Protein 3ULT (pdb70)

Organism: Lolium perenne (NCBI:txid4522)

B-factor: mean 17.31, std 9.76, range [6.82, 86.65]

Nearest PDB structures (foldseek):
  3ult-assembly2_B  TM=1.007E+00  e=4.389E-20  Lolium perenne
  3pr7-assembly1_C  TM=8.445E-01  e=1.964E-02  Moraxella catarrhalis
  3wp8-assembly1_A-3  TM=5.828E-01  e=6.717E-02  Acinetobacter sp. Tol 5
  3suc-assembly1_A  TM=5.166E-01  e=4.388E-01  Salasvirus phi29
  3ult-assembly2_B  TM=1.009E+00  e=2.824E-24  Lolium perenne

Structure (mmCIF, N/CA/C/O backbone):
data_3ULT
#
_entry.id   3ULT
#
_cell.length_a   94.280
_cell.length_b   62.490
_cell.length_c   44.000
_cell.angle_alpha   90.000
_cell.angle_beta   113.960
_cell.angle_gamma   90.000
#
_symmetry.space_group_name_H-M   'C 1 2 1'
#
loop_
_entity.id
_entity.type
_entity.pdbx_description
1 polymer 'Ice recrystallization inhibition protein-like protein'
2 non-polymer 1,2-ETHANEDIOL
3 non-polymer ETHANOL
4 water water
#
loop_
_atom_site.group_PDB
_atom_site.id
_atom_site.type_symbol
_atom_site.label_atom_id
_atom_site.label_alt_id
_atom_site.label_comp_id
_atom_site.label_asym_id
_atom_site.label_entity_id
_atom_site.label_seq_id
_atom_site.pdbx_PDB_ins_code
_atom_site.Cartn_x
_atom_site.Cartn_y
_atom_site.Cartn_z
_atom_site.occupancy
_atom_site.B_iso_or_equiv
_atom_site.auth_seq_id
_atom_site.auth_comp_id
_atom_site.auth_asym_id
_atom_site.auth_atom_id
_atom_site.pdbx_PDB_model_num
ATOM 1 N N . PRO A 1 5 ? 24.758 35.289 35.273 1.00 35.68 5 PRO A N 1
ATOM 2 C CA . PRO A 1 5 ? 25.305 34.484 34.171 1.00 26.91 5 PRO A CA 1
ATOM 3 C C . PRO A 1 5 ? 25.215 35.221 32.830 1.00 28.18 5 PRO A C 1
ATOM 4 O O . PRO A 1 5 ? 26.162 35.178 32.055 1.00 35.27 5 PRO A O 1
ATOM 8 N N . ASN A 1 6 ? 24.080 35.864 32.570 1.00 18.72 6 ASN A N 1
ATOM 9 C CA . ASN A 1 6 ? 23.955 36.776 31.431 1.00 19.60 6 ASN A CA 1
ATOM 10 C C . ASN A 1 6 ? 23.616 38.167 31.953 1.00 18.72 6 ASN A C 1
ATOM 11 O O . ASN A 1 6 ? 23.062 38.299 33.051 1.00 19.80 6 ASN A O 1
ATOM 22 N N . THR A 1 7 ? 23.940 39.194 31.171 1.00 15.91 7 THR A N 1
ATOM 23 C CA . THR A 1 7 ? 23.630 40.5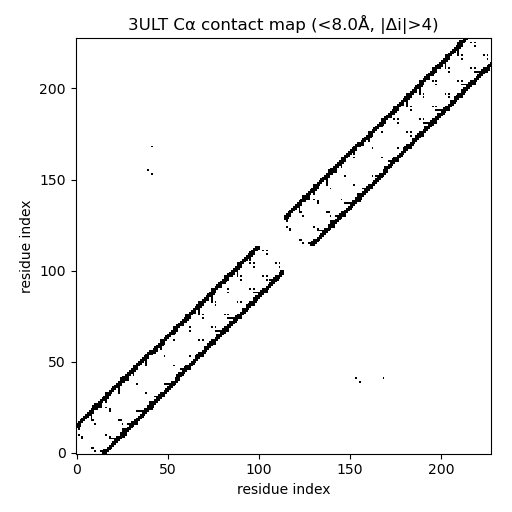70 31.512 1.00 15.94 7 THR A CA 1
ATOM 24 C C . THR A 1 7 ? 22.557 41.051 30.565 1.00 15.76 7 THR A C 1
ATOM 25 O O . THR A 1 7 ? 22.730 40.954 29.335 1.00 15.70 7 THR A O 1
ATOM 36 N N . ILE A 1 8 ? 21.453 41.514 31.109 1.00 13.41 8 ILE A N 1
ATOM 37 C CA . ILE A 1 8 ? 20.277 41.847 30.330 1.00 13.92 8 ILE A CA 1
ATOM 38 C C . ILE A 1 8 ? 19.759 43.198 30.807 1.00 13.87 8 ILE A C 1
ATOM 39 O O . ILE A 1 8 ? 19.547 43.415 32.027 1.00 15.29 8 ILE A O 1
ATOM 55 N N . SER A 1 9 ? 19.562 44.125 29.883 1.0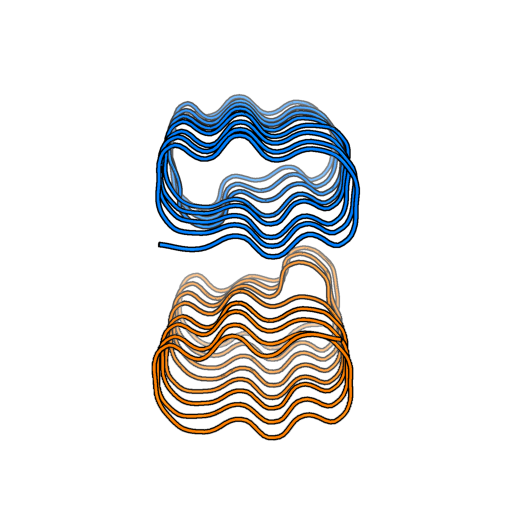0 11.63 9 SER A N 1
ATOM 56 C CA . SER A 1 9 ? 19.029 45.439 30.207 1.00 10.85 9 SER A CA 1
ATOM 57 C C . SER A 1 9 ? 17.995 45.849 29.186 1.00 9.62 9 SER A C 1
ATOM 58 O O . SER A 1 9 ? 18.318 46.008 27.994 1.00 10.13 9 SER A O 1
ATOM 66 N N . GLY A 1 10 ? 16.763 46.044 29.613 1.00 10.72 10 GLY A N 1
ATOM 67 C CA . GLY A 1 10 ? 15.705 46.519 28.761 1.00 11.08 10 GLY A CA 1
ATOM 68 C C . GLY A 1 10 ? 14.372 45.849 28.989 1.00 17.76 10 GLY A C 1
ATOM 69 O O . GLY A 1 10 ? 13.977 45.633 30.143 1.00 26.92 10 GLY A O 1
ATOM 73 N N . SER A 1 11 ? 13.621 45.622 27.943 1.00 11.17 11 SER A N 1
ATOM 74 C CA A SER A 1 11 ? 12.303 45.005 28.019 0.50 11.87 11 SER A CA 1
ATOM 75 C CA B SER A 1 11 ? 12.301 45.005 28.026 0.50 11.87 11 SER A CA 1
ATOM 76 C C . SER A 1 11 ? 12.224 43.740 27.165 1.00 13.14 11 SER A C 1
ATOM 77 O O . SER A 1 11 ? 12.541 43.747 25.984 1.00 12.60 11 SER A O 1
ATOM 90 N N . ASN A 1 12 ? 11.828 42.633 27.764 1.00 11.88 12 ASN A N 1
ATOM 91 C CA . ASN A 1 12 ? 11.468 41.407 27.045 1.00 14.51 12 ASN A CA 1
ATOM 92 C C . ASN A 1 12 ? 12.641 40.821 26.293 1.00 13.98 12 ASN A C 1
ATOM 93 O O . ASN A 1 12 ? 12.478 40.305 25.189 1.00 16.48 12 ASN A O 1
ATOM 104 N N . ASN A 1 13 ? 13.804 40.865 26.915 1.00 11.84 13 ASN A N 1
ATOM 105 C CA . ASN A 1 13 ? 14.998 40.176 26.435 1.00 11.62 13 ASN A CA 1
ATOM 106 C C . ASN A 1 13 ? 15.152 38.866 27.164 1.00 13.29 13 ASN A C 1
ATOM 107 O O . ASN A 1 13 ? 14.829 38.801 28.363 1.00 15.60 13 ASN A O 1
ATOM 118 N N A THR A 1 14 ? 15.597 37.811 26.483 0.52 10.99 14 THR A N 1
ATOM 119 N N B THR A 1 14 ? 15.661 37.833 26.503 0.48 11.06 14 THR A N 1
ATOM 120 C CA A THR A 1 14 ? 15.750 36.519 27.146 0.52 14.04 14 THR A CA 1
ATOM 121 C CA B THR A 1 14 ? 15.863 36.580 27.204 0.48 13.75 14 THR A CA 1
ATOM 122 C C A THR A 1 14 ? 16.898 35.692 26.583 0.52 11.87 14 THR A C 1
ATOM 123 C C B THR A 1 14 ? 16.954 35.733 26.601 0.48 11.75 14 THR A C 1
ATOM 124 O O A THR A 1 14 ? 17.212 35.774 25.392 0.52 11.00 14 THR A O 1
ATOM 125 O O B THR A 1 14 ? 17.273 35.831 25.412 0.48 11.00 14 THR A O 1
ATOM 146 N N . VAL A 1 15 ? 17.505 34.872 27.446 1.00 13.66 15 VAL A N 1
ATOM 147 C CA . VAL A 1 15 ? 18.467 33.844 27.048 1.00 12.86 15 VAL A CA 1
ATOM 148 C C . VAL A 1 15 ? 17.886 32.527 27.504 1.00 15.25 15 VAL A C 1
ATOM 149 O O . VAL A 1 15 ? 17.659 32.339 28.708 1.00 17.58 15 VAL A O 1
ATOM 162 N N A ARG A 1 16 ? 17.590 31.623 26.573 0.59 13.76 16 ARG A N 1
ATOM 163 N N B ARG A 1 16 ? 17.654 31.612 26.576 0.41 13.88 16 ARG A N 1
ATOM 164 C CA A ARG A 1 16 ? 17.019 30.330 26.974 0.59 15.49 16 ARG A CA 1
ATOM 165 C CA B ARG A 1 16 ? 17.016 30.354 26.937 0.41 15.56 16 ARG A CA 1
ATOM 166 C C A ARG A 1 16 ? 18.107 29.436 27.537 0.59 21.33 16 ARG A C 1
ATOM 167 C C B ARG A 1 16 ? 18.036 29.334 27.424 0.41 21.19 16 ARG A C 1
ATOM 168 O O A ARG A 1 16 ? 17.945 28.834 28.605 0.59 19.15 16 ARG A O 1
ATOM 169 O O B ARG A 1 16 ? 17.758 28.557 28.340 0.41 19.97 16 ARG A O 1
ATOM 210 N N . SER A 1 17 ? 19.217 29.354 26.818 1.00 17.20 17 SER A N 1
ATOM 211 C CA . SER A 1 17 ? 20.315 28.470 27.179 1.00 19.71 17 SER A CA 1
ATOM 212 C C . SER A 1 17 ? 21.610 29.169 26.809 1.00 20.38 17 SER A C 1
ATOM 213 O O . SER A 1 17 ? 21.799 29.608 25.662 1.00 21.43 17 SER A O 1
ATOM 221 N N . GLY A 1 18 ? 22.498 29.331 27.770 1.00 17.56 18 GLY A N 1
ATOM 222 C CA . GLY A 1 18 ? 23.798 29.907 27.516 1.00 18.83 18 GLY A CA 1
ATOM 223 C C . GLY A 1 18 ? 24.188 30.904 28.573 1.00 15.72 18 GLY A C 1
ATOM 224 O O . GLY A 1 18 ? 23.383 31.251 29.449 1.00 17.76 18 GLY A O 1
ATOM 228 N N . SER A 1 19 ? 25.430 31.367 28.483 1.00 17.35 19 SER A N 1
ATOM 229 C CA . SER A 1 19 ? 26.012 32.233 29.474 1.00 16.56 19 SER A CA 1
ATOM 230 C C . SER A 1 19 ? 26.896 33.300 28.875 1.00 16.07 19 SER A C 1
ATOM 231 O O . SER A 1 19 ? 27.352 33.209 27.730 1.00 15.83 19 SER A O 1
ATOM 239 N N . LYS A 1 20 ? 27.091 34.340 29.678 1.00 16.32 20 LYS A N 1
ATOM 240 C CA . LYS A 1 20 ? 27.965 35.448 29.378 1.00 15.71 20 LYS A CA 1
ATOM 241 C C . LYS A 1 20 ? 27.480 36.245 28.167 1.00 14.47 20 LYS A C 1
ATOM 242 O O . LYS A 1 20 ? 28.251 36.944 27.551 1.00 15.87 20 LYS A O 1
ATOM 261 N N . ASN A 1 21 ? 26.198 36.143 27.842 1.00 13.74 21 ASN A N 1
ATOM 262 C CA . ASN A 1 21 ? 25.636 37.020 26.798 1.00 12.74 21 ASN A CA 1
ATOM 263 C C . ASN A 1 21 ? 25.309 38.376 27.397 1.00 13.07 21 ASN A C 1
ATOM 264 O O . ASN A 1 21 ? 25.028 38.475 28.597 1.00 13.74 21 ASN A O 1
ATOM 275 N N . VAL A 1 22 ? 25.346 39.420 26.575 1.00 12.07 22 VAL A N 1
ATOM 276 C CA . VAL A 1 22 ? 24.981 40.774 26.980 1.00 11.53 22 VAL A CA 1
ATOM 277 C C . VAL A 1 22 ? 23.894 41.235 26.018 1.00 11.89 22 VAL A C 1
ATOM 278 O O . VAL A 1 22 ? 24.141 41.324 24.813 1.00 12.61 22 VAL A O 1
ATOM 291 N N A LEU A 1 23 ? 22.685 41.464 26.527 0.54 11.14 23 LEU A N 1
ATOM 292 N N B LEU A 1 23 ? 22.702 41.471 26.538 0.46 11.16 23 LEU A N 1
ATOM 293 C CA A LEU A 1 23 ? 21.523 41.854 25.709 0.54 9.54 23 LEU A CA 1
ATOM 294 C CA B LEU A 1 23 ? 21.568 41.886 25.728 0.46 9.67 23 LEU A CA 1
ATOM 295 C C A LEU A 1 23 ? 20.987 43.191 26.172 0.54 11.28 23 LEU A C 1
ATOM 296 C C B LEU A 1 23 ? 21.156 43.258 26.205 0.46 9.84 23 LEU A C 1
ATOM 297 O O A LEU A 1 23 ? 20.590 43.328 27.334 0.54 9.56 23 LEU A O 1
ATOM 298 O O B LEU A 1 23 ? 21.058 43.501 27.420 0.46 10.44 23 LEU A O 1
ATOM 329 N N . ALA A 1 24 ? 20.901 44.153 25.263 1.00 9.89 24 ALA A N 1
ATOM 330 C CA . ALA A 1 24 ? 20.399 45.485 25.587 1.00 9.55 24 ALA A CA 1
ATOM 331 C C . ALA A 1 24 ? 19.371 45.941 24.572 1.00 8.26 24 ALA A C 1
ATOM 332 O O . ALA A 1 24 ? 19.622 45.850 23.354 1.00 9.19 24 ALA A O 1
ATOM 339 N N . GLY A 1 25 ? 18.236 46.408 25.047 1.00 8.90 25 GLY A N 1
ATOM 340 C CA . GLY A 1 25 ? 17.183 46.940 24.201 1.00 9.48 25 GLY A CA 1
ATOM 341 C C . GLY A 1 25 ? 15.887 46.234 24.422 1.00 9.68 25 GLY A C 1
ATOM 342 O O . GLY A 1 25 ? 15.528 46.046 25.593 1.00 10.45 25 GLY A O 1
ATOM 346 N N . ASN A 1 26 ? 15.158 45.891 23.374 1.00 8.73 26 ASN A N 1
ATOM 347 C CA . ASN A 1 26 ? 13.876 45.228 23.562 1.00 10.18 26 ASN A CA 1
ATOM 348 C C . ASN A 1 26 ? 13.760 44.006 22.651 1.00 9.30 26 ASN A C 1
ATOM 349 O O . ASN A 1 26 ? 14.181 44.028 21.492 1.00 8.86 26 ASN A O 1
ATOM 360 N N . ASP A 1 27 ? 13.164 42.940 23.197 1.00 9.82 27 ASP A N 1
ATOM 361 C CA . ASP A 1 27 ? 12.744 41.766 22.441 1.00 10.34 27 ASP A CA 1
ATOM 362 C C . ASP A 1 27 ? 13.910 41.066 21.745 1.00 9.37 27 ASP A C 1
ATOM 363 O O . ASP A 1 27 ? 13.751 40.509 20.650 1.00 10.58 27 ASP A O 1
ATOM 372 N N . ASN A 1 28 ? 15.088 41.091 22.352 1.00 8.56 28 ASN A N 1
ATOM 373 C CA . ASN A 1 28 ? 16.231 40.337 21.861 1.00 8.91 28 ASN A CA 1
ATOM 374 C C . ASN A 1 28 ? 16.288 38.984 22.532 1.00 8.79 28 ASN A C 1
ATOM 375 O O . ASN A 1 28 ? 15.965 38.867 23.720 1.00 10.28 28 ASN A O 1
ATOM 386 N N . THR A 1 29 ? 16.729 37.974 21.796 1.00 9.09 29 THR A N 1
ATOM 387 C CA . THR A 1 29 ? 16.719 36.611 22.307 1.00 10.74 29 THR A CA 1
ATOM 388 C C . THR A 1 29 ? 18.012 35.893 21.909 1.00 9.92 29 THR A C 1
ATOM 389 O O . THR A 1 29 ? 18.460 36.002 20.756 1.00 11.22 29 THR A O 1
ATOM 400 N N . VAL A 1 30 ? 18.606 35.147 22.833 1.00 10.30 30 VAL A N 1
ATOM 401 C CA . VAL A 1 30 ? 19.587 34.133 22.506 1.00 9.48 30 VAL A CA 1
ATOM 402 C C . VAL A 1 30 ? 18.924 32.815 22.868 1.00 10.06 30 VAL A C 1
ATOM 403 O O . VAL A 1 30 ? 18.618 32.570 24.047 1.00 10.81 30 VAL A O 1
ATOM 416 N N A ILE A 1 31 ? 18.660 31.998 21.860 0.60 10.72 31 ILE A N 1
ATOM 417 N N B ILE A 1 31 ? 18.688 31.954 21.895 0.40 10.81 31 ILE A N 1
ATOM 418 C CA A ILE A 1 31 ? 18.034 30.696 22.07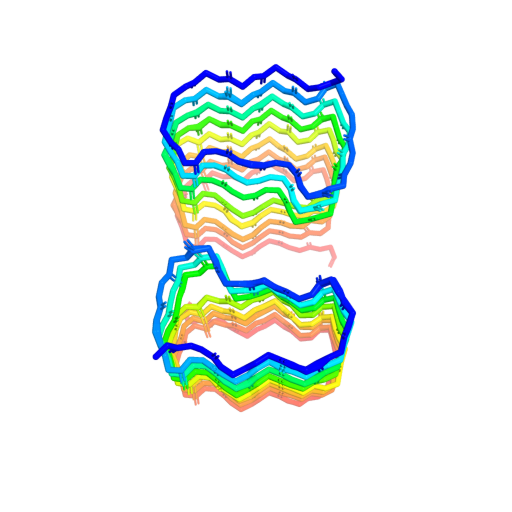3 0.60 12.44 31 ILE A CA 1
ATOM 419 C CA B ILE A 1 31 ? 18.033 30.698 22.236 0.40 12.49 31 ILE A CA 1
ATOM 420 C C A ILE A 1 31 ? 19.065 29.785 22.739 0.60 12.81 31 ILE A C 1
ATOM 421 C C B ILE A 1 31 ? 19.030 29.662 22.710 0.40 13.42 31 ILE A C 1
ATOM 422 O O A ILE A 1 31 ? 18.863 29.289 23.863 0.60 12.58 31 ILE A O 1
ATOM 423 O O B ILE A 1 31 ? 18.736 28.912 23.645 0.40 18.23 31 ILE A O 1
ATOM 454 N N . SER A 1 32 ? 20.191 29.603 22.073 1.00 13.21 32 SER A N 1
ATOM 455 C CA . SER A 1 32 ? 21.261 28.743 22.544 1.00 13.46 32 SER A CA 1
ATOM 456 C C . SER A 1 32 ? 22.577 29.372 22.178 1.00 15.38 32 SER A C 1
ATOM 457 O O . SER A 1 32 ? 22.886 29.523 21.005 1.00 16.88 32 SER A O 1
ATOM 466 N N . GLY A 1 33 ? 23.364 29.775 23.154 1.00 13.62 33 GLY A N 1
ATOM 467 C CA . GLY A 1 33 ? 24.659 30.322 22.835 1.00 16.33 33 GLY A CA 1
ATOM 468 C C . GLY A 1 33 ? 25.300 31.114 23.944 1.00 12.67 33 GLY A C 1
ATOM 469 O O . GLY A 1 33 ? 24.635 31.497 24.907 1.00 13.74 33 GLY A O 1
ATOM 473 N N . ASP A 1 34 ? 26.594 31.327 23.801 1.00 13.38 34 ASP A N 1
ATOM 474 C CA . ASP A 1 34 ? 27.416 31.986 24.798 1.00 14.98 34 ASP A CA 1
ATOM 475 C C . ASP A 1 34 ? 28.139 33.192 24.232 1.00 12.06 34 ASP A C 1
ATOM 476 O O . ASP A 1 34 ? 28.507 33.235 23.062 1.00 14.62 34 ASP A O 1
ATOM 485 N N . ASN A 1 35 ? 28.353 34.189 25.089 1.00 15.52 35 ASN A N 1
ATOM 486 C CA . ASN A 1 35 ? 29.259 35.292 24.813 1.00 13.50 35 ASN A CA 1
ATOM 487 C C . ASN A 1 35 ? 28.842 36.136 23.608 1.00 13.19 35 ASN A C 1
ATOM 488 O O . ASN A 1 35 ? 29.674 36.722 22.938 1.00 14.35 35 ASN A O 1
ATOM 499 N N . ASN A 1 36 ? 27.538 36.219 23.362 1.00 12.03 36 ASN A N 1
ATOM 500 C CA . ASN A 1 36 ? 27.036 37.129 22.325 1.00 11.95 36 ASN A CA 1
ATOM 501 C C . ASN A 1 36 ? 26.714 38.484 22.901 1.00 11.29 36 ASN A C 1
ATOM 502 O O . ASN A 1 36 ? 26.235 38.571 24.043 1.00 13.01 36 ASN A O 1
ATOM 513 N N A SER A 1 37 ? 26.953 39.518 22.122 0.57 11.63 37 SER A N 1
ATOM 514 N N B SER A 1 37 ? 26.948 39.533 22.120 0.43 11.67 37 SER A N 1
ATOM 515 C CA A SER A 1 37 ? 26.579 40.867 22.479 0.57 11.47 37 SER A CA 1
ATOM 516 C CA B SER A 1 37 ? 26.593 40.906 22.480 0.43 11.48 37 SER A CA 1
ATOM 517 C C A SER A 1 37 ? 25.516 41.273 21.479 0.57 10.63 37 SER A C 1
ATOM 518 C C B SER A 1 37 ? 25.562 41.423 21.500 0.43 10.21 37 SER A C 1
ATOM 519 O O A SER A 1 37 ? 25.762 41.235 20.273 0.57 8.53 37 SER A O 1
ATOM 520 O O B SER A 1 37 ? 25.908 41.701 20.340 0.43 9.43 37 SER A O 1
ATOM 535 N N . VAL A 1 38 ? 24.323 41.573 21.969 1.00 9.26 38 VAL A N 1
ATOM 536 C CA . VAL A 1 38 ? 23.183 41.896 21.135 1.00 9.36 38 VAL A CA 1
ATOM 537 C C . VAL A 1 38 ? 22.561 43.185 21.629 1.00 10.68 38 VAL A C 1
ATOM 538 O O . VAL A 1 38 ? 22.165 43.281 22.800 1.00 11.69 38 VAL A O 1
ATOM 551 N N A SER A 1 39 ? 22.430 44.159 20.743 0.69 9.36 39 SER A N 1
ATOM 552 N N B SER A 1 39 ? 22.424 44.170 20.756 0.31 9.48 39 SER A N 1
ATOM 553 C CA A SER A 1 39 ? 21.864 45.459 21.113 0.69 10.04 39 SER A CA 1
ATOM 554 C CA B SER A 1 39 ? 21.854 45.448 21.174 0.31 10.18 39 SER A CA 1
ATOM 555 C C A SER A 1 39 ? 20.891 45.938 20.056 0.69 8.51 39 SER A C 1
ATOM 556 C C B SER A 1 39 ? 20.945 46.027 20.101 0.31 8.82 39 SER A C 1
ATOM 557 O O A SER A 1 39 ? 21.209 45.948 18.864 0.69 9.11 39 SER A O 1
ATOM 558 O O B SER A 1 39 ? 21.366 46.189 18.950 0.31 9.00 39 SER A O 1
ATOM 573 N N . GLY A 1 40 ? 19.714 46.346 20.501 1.00 8.23 40 GLY A N 1
ATOM 574 C CA . GLY A 1 40 ? 18.718 46.915 19.620 1.00 8.13 40 GLY A CA 1
ATOM 575 C C . GLY A 1 40 ? 17.363 46.328 19.844 1.00 7.37 40 GLY A C 1
ATOM 576 O O . GLY A 1 40 ? 16.936 46.166 20.985 1.00 8.33 40 GLY A O 1
ATOM 580 N N A SER A 1 41 ? 16.668 46.027 18.747 0.80 8.94 41 SER A N 1
ATOM 581 N N B SER A 1 41 ? 16.656 46.049 18.758 0.20 9.10 41 SER A N 1
ATOM 582 C CA A SER A 1 41 ? 15.278 45.585 18.803 0.80 8.59 41 SER A CA 1
ATOM 583 C CA B SER A 1 41 ? 15.311 45.515 18.868 0.20 8.73 41 SER A CA 1
ATOM 584 C C A SER A 1 41 ? 15.025 44.324 17.987 0.80 8.72 41 SER A C 1
ATOM 585 C C B SER A 1 41 ? 15.145 44.259 18.045 0.20 9.01 41 SER A C 1
ATOM 586 O O A SER A 1 41 ? 15.351 44.279 16.792 0.80 8.06 41 SER A O 1
ATOM 587 O O B SER A 1 41 ? 15.695 44.129 16.952 0.20 8.69 41 SER A O 1
ATOM 602 N N . ASN A 1 42 ? 14.397 43.325 18.610 1.00 7.92 42 ASN A N 1
ATOM 603 C CA . ASN A 1 42 ? 13.925 42.144 17.886 1.00 9.36 42 ASN A CA 1
ATOM 604 C C . ASN A 1 42 ? 15.011 41.377 17.182 1.00 7.65 42 ASN A C 1
ATOM 605 O O . ASN A 1 42 ? 14.792 40.868 16.065 1.00 9.76 42 ASN A O 1
ATOM 616 N N . ASN A 1 43 ? 16.183 41.271 17.801 1.00 8.83 43 ASN A N 1
ATOM 617 C CA . ASN A 1 43 ? 17.264 40.459 17.254 1.00 8.88 43 ASN A CA 1
ATOM 618 C C . ASN A 1 43 ? 17.312 39.088 17.899 1.00 8.11 43 ASN A C 1
ATOM 619 O O . ASN A 1 43 ? 16.998 38.973 19.091 1.00 9.22 43 ASN A O 1
ATOM 630 N N . THR A 1 44 ? 17.753 38.080 17.149 1.00 9.12 44 THR A N 1
ATOM 631 C CA . THR A 1 44 ? 17.736 36.710 17.652 1.00 9.76 44 THR A CA 1
ATOM 632 C C . THR A 1 44 ? 19.039 36.003 17.273 1.00 8.76 44 THR A C 1
ATOM 633 O O . THR A 1 44 ? 19.380 35.970 16.082 1.00 9.94 44 THR A O 1
ATOM 644 N N . VAL A 1 45 ? 19.748 35.437 18.255 1.00 9.08 45 VAL A N 1
ATOM 645 C CA . VAL A 1 45 ? 20.803 34.472 17.994 1.00 8.62 45 VAL A CA 1
ATOM 646 C C . VAL A 1 45 ? 20.163 33.133 18.273 1.00 9.44 45 VAL A C 1
ATOM 647 O O . VAL A 1 45 ? 19.688 32.889 19.380 1.00 10.70 45 VAL A O 1
ATOM 660 N N . VAL A 1 46 ? 20.098 32.279 17.249 1.00 9.86 46 VAL A N 1
ATOM 661 C CA . VAL A 1 46 ? 19.396 30.996 17.404 1.00 11.15 46 VAL A CA 1
ATOM 662 C C . VAL A 1 46 ? 20.319 29.978 18.024 1.00 12.98 46 VAL A C 1
ATOM 663 O O . VAL A 1 46 ? 20.039 29.500 19.126 1.00 14.49 46 VAL A O 1
ATOM 676 N N . SER A 1 47 ? 21.414 29.652 17.380 1.00 13.00 47 SER A N 1
ATOM 677 C CA . SER A 1 47 ? 22.433 28.788 17.953 1.00 13.20 47 SER A CA 1
ATOM 678 C C . SER A 1 47 ? 23.774 29.381 17.551 1.00 13.54 47 SER A C 1
ATOM 679 O O . SER A 1 47 ? 24.177 29.277 16.395 1.00 15.03 47 SER A O 1
ATOM 687 N N . GLY A 1 48 ? 24.476 30.005 18.485 1.00 12.83 48 GLY A N 1
ATOM 688 C CA . GLY A 1 48 ? 25.700 30.694 18.133 1.00 15.07 48 GLY A CA 1
ATOM 689 C C . GLY A 1 48 ? 26.448 31.288 19.300 1.00 11.99 48 GLY A C 1
ATOM 690 O O . GLY A 1 48 ? 25.872 31.554 20.356 1.00 12.18 48 GLY A O 1
ATOM 694 N N . ASN A 1 49 ? 27.749 31.473 19.111 1.00 13.06 49 ASN A N 1
ATOM 695 C CA . ASN A 1 49 ? 28.624 32.029 20.127 1.00 14.48 49 ASN A CA 1
ATOM 696 C C . ASN A 1 49 ? 29.444 33.196 19.595 1.00 12.14 49 ASN A C 1
ATOM 697 O O . ASN A 1 49 ? 29.802 33.244 18.423 1.00 12.95 49 ASN A O 1
ATOM 708 N N A ASP A 1 50 ? 29.740 34.142 20.472 0.51 12.71 50 ASP A N 1
ATOM 709 N N B ASP A 1 50 ? 29.735 34.135 20.483 0.49 12.76 50 ASP A N 1
ATOM 710 C CA A ASP A 1 50 ? 30.738 35.175 20.209 0.51 13.42 50 ASP A CA 1
ATOM 711 C CA B ASP A 1 50 ? 30.686 35.214 20.229 0.49 13.37 50 ASP A CA 1
ATOM 712 C C A ASP A 1 50 ? 30.315 36.164 19.111 0.51 14.74 50 ASP A C 1
ATOM 713 C C B ASP A 1 50 ? 30.303 36.074 19.040 0.49 14.42 50 ASP A C 1
ATOM 714 O O A ASP A 1 50 ? 31.159 36.822 18.504 0.51 13.55 50 ASP A O 1
ATOM 715 O O B ASP A 1 50 ? 31.155 36.523 18.285 0.49 14.28 50 ASP A O 1
ATOM 732 N N . ASN A 1 51 ? 29.006 36.309 18.887 1.00 12.19 51 ASN A N 1
ATOM 733 C CA . ASN A 1 51 ? 28.514 37.217 17.843 1.00 11.60 51 ASN A CA 1
ATOM 734 C C . ASN A 1 51 ? 28.256 38.584 18.397 1.00 11.89 51 ASN A C 1
ATOM 735 O O . ASN A 1 51 ? 27.842 38.709 19.559 1.00 12.64 51 ASN A O 1
ATOM 746 N N . THR A 1 52 ? 28.466 39.598 17.570 1.00 11.54 52 THR A N 1
ATOM 747 C CA . THR A 1 52 ? 28.104 40.966 17.880 1.00 11.30 52 THR A CA 1
ATOM 748 C C . THR A 1 52 ? 27.007 41.369 16.913 1.00 12.01 52 THR A C 1
ATOM 749 O O . THR A 1 52 ? 27.218 41.361 15.698 1.00 12.08 52 THR A O 1
ATOM 760 N N . VAL A 1 53 ? 25.847 41.737 17.449 1.00 9.50 53 VAL A N 1
ATOM 761 C CA . VAL A 1 53 ? 24.660 41.908 16.641 1.00 11.00 53 VAL A CA 1
ATOM 762 C C . VAL A 1 53 ? 24.012 43.210 17.092 1.00 11.59 53 VAL A C 1
ATOM 763 O O . VAL A 1 53 ? 23.606 43.326 18.261 1.00 11.43 53 VAL A O 1
ATOM 776 N N A THR A 1 54 ? 23.915 44.190 16.205 0.75 9.99 54 THR A N 1
ATOM 777 N N B THR A 1 54 ? 23.860 44.160 16.179 0.25 10.04 54 THR A N 1
ATOM 778 C CA A THR A 1 54 ? 23.344 45.482 16.543 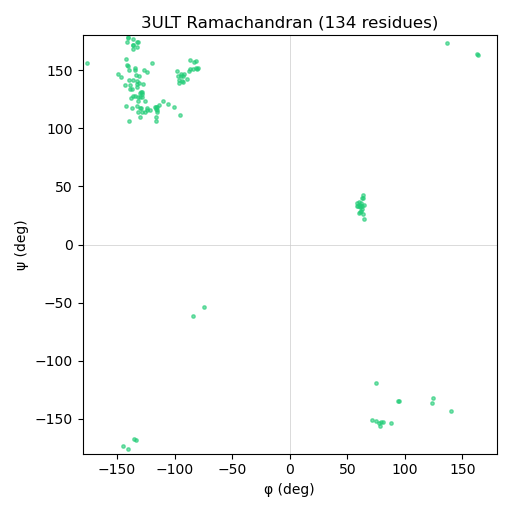0.75 8.88 54 THR A CA 1
ATOM 779 C CA B THR A 1 54 ? 23.359 45.477 16.534 0.25 9.06 54 THR A CA 1
ATOM 780 C C A THR A 1 54 ? 22.321 45.873 15.494 0.75 8.11 54 THR A C 1
ATOM 781 C C B THR A 1 54 ? 22.403 46.024 15.483 0.25 9.03 54 THR A C 1
ATOM 782 O O A THR A 1 54 ? 22.486 45.596 14.304 0.75 8.55 54 THR A O 1
ATOM 783 O O B THR A 1 54 ? 22.705 46.006 14.284 0.25 10.19 54 THR A O 1
ATOM 804 N N . GLY A 1 55 ? 21.258 46.528 15.942 1.00 8.14 55 GLY A N 1
ATOM 805 C CA . GLY A 1 55 ? 20.233 47.053 15.061 1.00 7.92 55 GLY A CA 1
ATOM 806 C C . GLY A 1 55 ? 18.913 46.390 15.295 1.00 8.39 55 GLY A C 1
ATOM 807 O O . GLY A 1 55 ? 18.483 46.279 16.458 1.00 8.48 55 GLY A O 1
ATOM 812 N N A SER A 1 56 ? 18.255 45.967 14.215 0.59 7.77 56 SER A N 1
ATOM 813 N N B SER A 1 56 ? 18.262 45.940 14.231 0.41 7.86 56 SER A N 1
ATOM 814 C CA A SER A 1 56 ? 16.903 45.417 14.304 0.59 8.94 56 SER A CA 1
ATOM 815 C CA B SER A 1 56 ? 16.943 45.358 14.386 0.41 8.82 56 SER A CA 1
ATOM 816 C C A SER A 1 56 ? 16.706 44.185 13.440 0.59 7.99 56 SER A C 1
ATOM 817 C C B SER A 1 56 ? 16.682 44.198 13.444 0.41 8.09 56 SER A C 1
ATOM 818 O O A SER A 1 56 ? 17.210 44.110 12.312 0.59 8.37 56 SER A O 1
ATOM 819 O O B SER A 1 56 ? 17.135 44.171 12.293 0.41 8.43 56 SER A O 1
ATOM 834 N N . ASN A 1 57 ? 15.909 43.248 13.960 1.00 7.55 57 ASN A N 1
ATOM 835 C CA . ASN A 1 57 ? 15.354 42.154 13.172 1.00 8.63 57 ASN A CA 1
ATOM 836 C C . ASN A 1 57 ? 16.373 41.172 12.600 1.00 8.11 57 ASN A C 1
ATOM 837 O O . ASN A 1 57 ? 16.068 40.461 11.633 1.00 9.80 57 ASN A O 1
ATOM 849 N N . HIS A 1 58 ? 17.562 41.060 13.196 1.00 8.04 58 HIS A N 1
ATOM 850 C CA . HIS A 1 58 ? 18.562 40.123 12.710 1.00 7.06 58 HIS A CA 1
ATOM 851 C C . HIS A 1 58 ? 18.268 38.715 13.216 1.00 7.50 58 HIS A C 1
ATOM 852 O O . HIS A 1 58 ? 17.702 38.537 14.303 1.00 8.01 58 HIS A O 1
ATOM 866 N N . VAL A 1 59 ? 18.688 37.735 12.414 1.00 7.61 59 VAL A N 1
ATOM 867 C CA . VAL A 1 59 ? 18.622 36.327 12.798 1.00 7.55 59 VAL A CA 1
ATOM 868 C C . VAL A 1 59 ? 19.990 35.751 12.523 1.00 7.43 59 VAL A C 1
ATOM 869 O O . VAL A 1 59 ? 20.450 35.766 11.389 1.00 8.39 59 VAL A O 1
ATOM 882 N N . VAL A 1 60 ? 20.654 35.289 13.565 1.00 8.61 60 VAL A N 1
ATOM 883 C CA . VAL A 1 60 ? 22.058 34.934 13.505 1.00 9.08 60 VAL A CA 1
ATOM 884 C C . VAL A 1 60 ? 22.304 33.569 14.142 1.00 9.04 60 VAL A C 1
ATOM 885 O O . VAL A 1 60 ? 21.837 33.296 15.249 1.00 10.51 60 VAL A O 1
ATOM 898 N N . SER A 1 61 ? 23.110 32.758 13.461 1.00 9.98 61 SER A N 1
ATOM 899 C CA . SER A 1 61 ? 23.634 31.526 14.039 1.00 12.15 61 SER A CA 1
ATOM 900 C C . SER A 1 61 ? 25.112 31.419 13.697 1.00 10.58 61 SER A C 1
ATOM 901 O O . SER A 1 61 ? 25.616 32.093 12.822 1.00 11.67 61 SER A O 1
ATOM 909 N N . GLY A 1 62 ? 25.794 30.477 14.342 1.00 12.48 62 GLY A N 1
ATOM 910 C CA . GLY A 1 62 ? 27.212 30.308 14.109 1.00 12.31 62 GLY A CA 1
ATOM 911 C C . GLY A 1 62 ? 28.074 31.163 14.997 1.00 10.96 62 GLY A C 1
ATOM 912 O O . GLY A 1 62 ? 27.645 31.529 16.098 1.00 13.65 62 GLY A O 1
ATOM 916 N N . THR A 1 63 ? 29.271 31.503 14.567 1.00 12.85 63 THR A N 1
ATOM 917 C CA . THR A 1 63 ? 30.262 32.065 15.464 1.00 12.58 63 THR A CA 1
ATOM 918 C C . THR A 1 63 ? 30.973 33.290 14.917 1.00 14.32 63 THR A C 1
ATOM 919 O O . THR A 1 63 ? 31.264 33.370 13.727 1.00 14.63 63 THR A O 1
ATOM 930 N N . ASN A 1 64 ? 31.302 34.211 15.811 1.00 13.58 64 ASN A N 1
ATOM 931 C CA . ASN A 1 64 ? 32.182 35.342 15.548 1.00 12.17 64 ASN A CA 1
ATOM 932 C C . ASN A 1 64 ? 31.721 36.304 14.481 1.00 13.65 64 ASN A C 1
ATOM 933 O O . ASN A 1 64 ? 32.536 36.960 13.850 1.00 15.26 64 ASN A O 1
ATOM 944 N N . HIS A 1 65 ? 30.413 36.414 14.283 1.00 12.69 65 HIS A N 1
ATOM 945 C CA . HIS A 1 65 ? 29.915 37.374 13.303 1.00 10.21 65 HIS A CA 1
ATOM 946 C C . HIS A 1 65 ? 29.851 38.770 13.849 1.00 11.46 65 HIS A C 1
ATOM 947 O O . HIS A 1 65 ? 29.750 38.962 15.071 1.00 11.54 65 HIS A O 1
ATOM 961 N N . ILE A 1 66 ? 29.856 39.741 12.946 1.00 11.10 66 ILE A N 1
ATOM 962 C CA . ILE A 1 66 ? 29.528 41.123 13.276 1.00 10.32 66 ILE A CA 1
ATOM 963 C C . ILE A 1 66 ? 28.426 41.513 12.307 1.00 10.12 66 ILE A C 1
ATOM 964 O O . ILE A 1 66 ? 28.617 41.483 11.089 1.00 11.07 66 ILE A O 1
ATOM 980 N N . VAL A 1 67 ? 27.242 41.764 12.861 1.00 10.58 67 VAL A N 1
ATOM 981 C CA . VAL A 1 67 ? 26.043 41.995 12.050 1.00 9.21 67 VAL A CA 1
ATOM 982 C C . VAL A 1 67 ? 25.420 43.281 12.502 1.00 8.86 67 VAL A C 1
ATOM 983 O O . VAL A 1 67 ? 25.144 43.470 13.715 1.00 10.35 67 VAL A O 1
ATOM 996 N N A THR A 1 68 ? 25.147 44.187 11.580 0.65 8.81 68 THR A N 1
ATOM 997 N N B THR A 1 68 ? 25.175 44.191 11.567 0.35 9.04 68 THR A N 1
ATOM 998 C CA A THR A 1 68 ? 24.592 45.478 11.934 0.65 9.33 68 THR A CA 1
ATOM 999 C CA B THR A 1 68 ? 24.625 45.500 11.889 0.35 9.34 68 THR A CA 1
ATOM 1000 C C A THR A 1 68 ? 23.511 45.897 10.938 0.65 11.10 68 THR A C 1
ATOM 1001 C C B THR A 1 68 ? 23.474 45.879 10.955 0.35 11.07 68 THR A C 1
ATOM 1002 O O A THR A 1 68 ? 23.243 45.194 9.966 0.65 10.34 68 THR A O 1
ATOM 1003 O O B THR A 1 68 ? 23.125 45.143 10.044 0.35 10.32 68 THR A O 1
ATOM 1024 N N . ASP A 1 69 ? 22.885 47.038 11.224 1.00 9.57 69 ASP A N 1
ATOM 1025 C CA . ASP A 1 69 ? 21.782 47.611 10.440 1.00 9.31 69 ASP A CA 1
ATOM 1026 C C . ASP A 1 69 ? 20.487 46.825 10.640 1.00 7.79 69 ASP A C 1
ATOM 1027 O O . ASP A 1 69 ? 20.043 46.766 11.778 1.00 8.88 69 ASP A O 1
ATOM 1036 N N . ASN A 1 70 ? 19.863 46.255 9.617 1.00 8.21 70 ASN A N 1
ATOM 1037 C CA . ASN A 1 70 ? 18.593 45.583 9.860 1.00 8.39 70 ASN A CA 1
ATOM 1038 C C . ASN A 1 70 ? 18.304 44.394 8.949 1.00 8.81 70 ASN A C 1
ATOM 1039 O O . ASN A 1 70 ? 18.666 44.340 7.778 1.00 9.12 70 ASN A O 1
ATOM 1050 N N . ASN A 1 71 ? 17.609 43.422 9.526 1.00 7.81 71 ASN A N 1
ATOM 1051 C CA . ASN A 1 71 ? 16.986 42.353 8.777 1.00 9.19 71 ASN A CA 1
ATOM 1052 C C . ASN A 1 71 ? 17.984 41.486 8.038 1.00 9.04 71 ASN A C 1
ATOM 1053 O O . ASN A 1 71 ? 17.727 41.051 6.894 1.00 11.07 71 ASN A O 1
ATOM 1064 N N . ASN A 1 72 ? 19.119 41.180 8.666 1.00 8.17 72 ASN A N 1
ATOM 1065 C CA . ASN A 1 72 ? 20.086 40.278 8.098 1.00 7.28 72 ASN A CA 1
ATOM 1066 C C . ASN A 1 72 ? 19.977 38.885 8.700 1.00 7.89 72 ASN A C 1
ATOM 1067 O O . ASN A 1 72 ? 19.767 38.733 9.914 1.00 9.46 72 ASN A O 1
ATOM 1078 N N A ASN A 1 73 ? 20.076 37.883 7.836 0.42 8.54 73 ASN A N 1
ATOM 1079 N N B ASN A 1 73 ? 20.161 37.878 7.851 0.58 8.42 73 ASN A N 1
ATOM 1080 C CA A ASN A 1 73 ? 20.060 36.486 8.229 0.42 8.82 73 ASN A CA 1
ATOM 1081 C CA B ASN A 1 73 ? 20.022 36.462 8.179 0.58 8.91 73 ASN A CA 1
ATOM 1082 C C A ASN A 1 73 ? 21.432 35.909 7.952 0.42 8.47 73 ASN A C 1
ATOM 1083 C C B ASN A 1 73 ? 21.404 35.850 7.941 0.58 8.39 73 ASN A C 1
ATOM 1084 O O A ASN A 1 73 ? 21.850 35.828 6.790 0.42 9.50 73 ASN A O 1
ATOM 1085 O O B ASN A 1 73 ? 21.820 35.728 6.778 0.58 9.65 73 ASN A O 1
ATOM 1106 N N . VAL A 1 74 ? 22.141 35.545 9.009 1.00 8.72 74 VAL A N 1
ATOM 1107 C CA . VAL A 1 74 ? 23.568 35.236 8.909 1.00 9.23 74 VAL A CA 1
ATOM 1108 C C . VAL A 1 74 ? 23.866 33.933 9.645 1.00 9.80 74 VAL A C 1
ATOM 1109 O O . VAL A 1 74 ? 23.375 33.713 10.763 1.00 10.79 74 VAL A O 1
ATOM 1123 N N . SER A 1 75 ? 24.637 33.061 9.008 1.00 10.44 75 SER A N 1
ATOM 1124 C CA . SER A 1 75 ? 25.081 31.826 9.652 1.00 11.51 75 SER A CA 1
ATOM 1125 C C . SER A 1 75 ? 26.538 31.590 9.238 1.00 11.38 75 SER A C 1
ATOM 1126 O O . SER A 1 75 ? 27.146 32.377 8.505 1.00 12.20 75 SER A O 1
ATOM 1134 N N . GLY A 1 76 ? 27.125 30.521 9.763 1.00 13.53 76 GLY A N 1
ATOM 1135 C CA . GLY A 1 76 ? 28.516 30.212 9.443 1.00 14.03 76 GLY A CA 1
ATOM 1136 C C . GLY A 1 76 ? 29.500 30.743 10.457 1.00 11.78 76 GLY A C 1
ATOM 1137 O O . GLY A 1 76 ? 29.248 30.646 11.656 1.00 14.45 76 GLY A O 1
ATOM 1141 N N A ASN A 1 77 ? 30.606 31.310 9.989 0.54 12.36 77 ASN A N 1
ATOM 1142 N N B ASN A 1 77 ? 30.624 31.283 10.006 0.46 12.29 77 ASN A N 1
ATOM 1143 C CA A ASN A 1 77 ? 31.667 31.803 10.854 0.54 13.20 77 ASN A CA 1
ATOM 1144 C CA B ASN A 1 77 ? 31.629 31.826 10.909 0.46 13.12 77 ASN A CA 1
ATOM 1145 C C A ASN A 1 77 ? 32.323 33.082 10.343 0.54 13.45 77 ASN A C 1
ATOM 1146 C C B ASN A 1 77 ? 32.311 33.070 10.360 0.46 13.45 77 ASN A C 1
ATOM 1147 O O A ASN A 1 77 ? 32.674 33.195 9.173 0.54 14.30 77 ASN A O 1
ATOM 1148 O O B ASN A 1 77 ? 32.663 33.145 9.187 0.46 14.35 77 ASN A O 1
ATOM 1169 N N . ASP A 1 78 ? 32.478 34.049 11.233 1.00 13.74 78 ASP A N 1
ATOM 1170 C CA . ASP A 1 78 ? 33.280 35.227 10.979 1.00 13.24 78 ASP A CA 1
ATOM 1171 C C . ASP A 1 78 ? 32.804 36.041 9.773 1.00 15.74 78 ASP A C 1
ATOM 1172 O O . ASP A 1 78 ? 33.611 36.545 9.008 1.00 16.40 78 ASP A O 1
ATOM 1181 N N . ASN A 1 79 ? 31.497 36.217 9.634 1.00 11.87 79 ASN A N 1
ATOM 1182 C CA . ASN A 1 79 ? 30.983 37.086 8.571 1.00 11.53 79 ASN A CA 1
ATOM 1183 C C . ASN A 1 79 ? 30.723 38.472 9.131 1.00 12.66 79 ASN A C 1
ATOM 1184 O O . ASN A 1 79 ? 30.310 38.621 10.291 1.00 13.45 79 ASN A O 1
ATOM 1195 N N . ASN A 1 80 ? 31.027 39.485 8.348 1.00 11.57 80 ASN A N 1
ATOM 1196 C CA . ASN A 1 80 ? 30.850 40.882 8.713 1.00 11.36 80 ASN A CA 1
ATOM 1197 C C . ASN A 1 80 ? 29.837 41.450 7.755 1.00 10.69 80 ASN A C 1
ATOM 1198 O O . ASN A 1 80 ? 30.098 41.548 6.542 1.00 11.45 80 ASN A O 1
ATOM 1209 N N . VAL A 1 81 ? 28.634 41.735 8.277 1.00 10.04 81 VAL A N 1
ATOM 1210 C CA . VAL A 1 81 ? 27.480 42.033 7.445 1.00 10.48 81 VAL A CA 1
ATOM 1211 C C . VAL A 1 81 ? 26.844 43.334 7.891 1.00 9.97 81 VAL A C 1
ATOM 1212 O O . VAL A 1 81 ? 26.532 43.524 9.091 1.00 10.77 81 VAL A O 1
ATOM 1225 N N . SER A 1 82 ? 26.672 44.238 6.942 1.00 10.42 82 SER A N 1
ATOM 1226 C CA . SER A 1 82 ? 26.013 45.520 7.167 1.00 8.96 82 SER A CA 1
ATOM 1227 C C . SER A 1 82 ? 24.994 45.742 6.074 1.00 9.13 82 SER A C 1
ATOM 1228 O O . SER A 1 82 ? 24.943 45.005 5.077 1.00 10.18 82 SER A O 1
ATOM 1236 N N . GLY A 1 83 ? 24.214 46.808 6.196 1.00 9.60 83 GLY A N 1
ATOM 1237 C CA . GLY A 1 83 ? 23.080 47.020 5.310 1.00 8.77 83 GLY A CA 1
ATOM 1238 C C . GLY A 1 83 ? 21.921 46.113 5.650 1.00 9.75 83 GLY A C 1
ATOM 1239 O O . GLY A 1 83 ? 21.707 45.765 6.820 1.00 10.53 83 GLY A O 1
ATOM 1243 N N . SER A 1 84 ? 21.097 45.775 4.680 1.00 9.57 84 SER A N 1
ATOM 1244 C CA . SER A 1 84 ? 19.824 45.158 5.029 1.00 11.35 84 SER A CA 1
ATOM 1245 C C . SER A 1 84 ? 19.404 44.038 4.109 1.00 10.81 84 SER A C 1
ATOM 1246 O O . SER A 1 84 ? 19.750 43.995 2.915 1.00 11.13 84 SER A O 1
ATOM 1254 N N . PHE A 1 85 ? 18.607 43.144 4.688 1.00 9.21 85 PHE A N 1
ATOM 1255 C CA . PHE A 1 85 ? 17.992 42.042 3.960 1.00 11.00 85 PHE A CA 1
ATOM 1256 C C . PHE A 1 85 ? 18.948 41.095 3.263 1.00 9.78 85 PHE A C 1
ATOM 1257 O O . PHE A 1 85 ? 18.625 40.509 2.221 1.00 11.11 85 PHE A O 1
ATOM 1274 N N . HIS A 1 86 ? 20.125 40.895 3.853 1.00 8.93 86 HIS A N 1
ATOM 1275 C CA . HIS A 1 86 ? 21.068 39.932 3.347 1.00 8.57 86 HIS A CA 1
ATOM 1276 C C . HIS A 1 86 ? 20.836 38.537 3.887 1.00 9.04 86 HIS A C 1
ATOM 1277 O O . HIS A 1 86 ? 20.299 38.346 4.979 1.00 9.05 86 HIS A O 1
ATOM 1291 N N A THR A 1 87 ? 21.281 37.559 3.112 0.70 9.13 87 THR A N 1
ATOM 1292 N N B THR A 1 87 ? 21.229 37.548 3.096 0.30 9.25 87 THR A N 1
ATOM 1293 C CA A THR A 1 87 ? 21.316 36.169 3.527 0.70 10.22 87 THR A CA 1
ATOM 1294 C CA B THR A 1 87 ? 21.308 36.176 3.563 0.30 10.35 87 THR A CA 1
ATOM 1295 C C A THR A 1 87 ? 22.729 35.691 3.316 0.70 8.98 87 THR A C 1
ATOM 1296 C C B THR A 1 87 ? 22.732 35.714 3.323 0.30 9.16 87 THR A C 1
ATOM 1297 O O A THR A 1 87 ? 23.187 35.621 2.166 0.70 10.26 87 THR A O 1
ATOM 1298 O O B THR A 1 87 ? 23.194 35.662 2.177 0.30 10.29 87 THR A O 1
ATOM 1319 N N . VAL A 1 88 ? 23.443 35.434 4.407 1.00 9.50 88 VAL A N 1
ATOM 1320 C CA . VAL A 1 88 ? 24.866 35.186 4.335 1.00 10.54 88 VAL A CA 1
ATOM 1321 C C . VAL A 1 88 ? 25.226 33.944 5.117 1.00 10.86 88 VAL A C 1
ATOM 1322 O O . VAL A 1 88 ? 24.828 33.781 6.273 1.00 11.02 88 VAL A O 1
ATOM 1335 N N . SER A 1 89 ? 25.966 33.033 4.497 1.00 12.36 89 SER A N 1
ATOM 1336 C CA . SER A 1 89 ? 26.470 31.868 5.207 1.00 11.77 89 SER A CA 1
ATOM 1337 C C . SER A 1 89 ? 27.934 31.709 4.863 1.00 13.11 89 SER A C 1
ATOM 1338 O O . SER A 1 89 ? 28.559 32.595 4.293 1.00 14.91 89 SER A O 1
ATOM 1346 N N . GLY A 1 90 ? 28.507 30.578 5.222 1.00 15.94 90 GLY A N 1
ATOM 1347 C CA . GLY A 1 90 ? 29.905 30.358 4.942 1.00 15.88 90 GLY A CA 1
ATOM 1348 C C . GLY A 1 90 ? 30.802 31.070 5.923 1.00 16.12 90 GLY A C 1
ATOM 1349 O O . GLY A 1 90 ? 30.412 31.359 7.072 1.00 14.84 90 GLY A O 1
ATOM 1353 N N . GLY A 1 91 ? 32.023 31.345 5.488 1.00 15.24 91 GLY A N 1
ATOM 1354 C CA . GLY A 1 91 ? 33.051 31.891 6.346 1.00 14.47 91 GLY A CA 1
ATOM 1355 C C . GLY A 1 91 ? 33.799 33.103 5.816 1.00 14.27 91 GLY A C 1
ATOM 1356 O O . GLY A 1 91 ? 34.145 33.181 4.634 1.00 16.15 91 GLY A O 1
ATOM 1360 N N . HIS A 1 92 ? 34.049 34.066 6.676 1.00 13.86 92 HIS A N 1
ATOM 1361 C CA . HIS A 1 92 ? 34.925 35.180 6.380 1.00 14.36 92 HIS A CA 1
ATOM 1362 C C . HIS A 1 92 ? 34.470 36.015 5.209 1.00 16.79 92 HIS A C 1
ATOM 1363 O O . HIS A 1 92 ? 35.280 36.543 4.442 1.00 18.46 92 HIS A O 1
ATOM 1377 N N . ASN A 1 93 ? 33.159 36.180 5.089 1.00 13.48 93 ASN A N 1
ATOM 1378 C CA . ASN A 1 93 ? 32.596 37.056 4.066 1.00 13.12 93 ASN A CA 1
ATOM 1379 C C . ASN A 1 93 ? 32.333 38.444 4.616 1.00 12.38 93 ASN A C 1
ATOM 1380 O O . ASN A 1 93 ? 31.987 38.588 5.801 1.00 13.68 93 ASN A O 1
ATOM 1391 N N . THR A 1 94 ? 32.473 39.468 3.793 1.00 12.18 94 THR A N 1
ATOM 1392 C CA . THR A 1 94 ? 32.195 40.837 4.135 1.00 11.74 94 THR A CA 1
ATOM 1393 C C . THR A 1 94 ? 31.131 41.340 3.178 1.00 13.72 94 THR A C 1
ATOM 1394 O O . THR A 1 94 ? 31.351 41.373 1.949 1.00 14.69 94 THR A O 1
ATOM 1405 N N . VAL A 1 95 ? 29.961 41.670 3.705 1.00 9.68 95 VAL A N 1
ATOM 1406 C CA . VAL A 1 95 ? 28.804 41.931 2.873 1.00 10.13 95 VAL A CA 1
ATOM 1407 C C . VAL A 1 95 ? 28.206 43.260 3.291 1.00 10.95 95 VAL A C 1
ATOM 1408 O O . VAL A 1 95 ? 27.960 43.486 4.500 1.00 11.04 95 VAL A O 1
ATOM 1421 N N . SER A 1 96 ? 27.927 44.135 2.333 1.00 9.52 96 SER A N 1
ATOM 1422 C CA . SER A 1 96 ? 27.262 45.410 2.570 1.00 9.87 96 SER A CA 1
ATOM 1423 C C . SER A 1 96 ? 26.212 45.626 1.511 1.00 9.19 96 SER A C 1
ATOM 1424 O O . SER A 1 96 ? 26.166 44.864 0.533 1.00 10.58 96 SER A O 1
ATOM 1432 N N . GLY A 1 97 ? 25.390 46.665 1.662 1.00 9.79 97 GLY A N 1
ATOM 1433 C CA . GLY A 1 97 ? 24.412 47.017 0.680 1.00 9.85 97 GLY A CA 1
ATOM 1434 C C . GLY A 1 97 ? 23.028 46.509 0.997 1.00 10.65 97 GLY A C 1
ATOM 1435 O O . GLY A 1 97 ? 22.585 46.625 2.134 1.00 10.40 97 GLY A O 1
ATOM 1439 N N A SER A 1 98 ? 22.325 45.935 0.033 0.52 9.79 98 SER A N 1
ATOM 1440 N N B SER A 1 98 ? 22.358 45.899 0.025 0.48 9.85 98 SER A N 1
ATOM 1441 C CA A SER A 1 98 ? 21.010 45.392 0.341 0.52 11.38 98 SER A CA 1
ATOM 1442 C CA B SER A 1 98 ? 20.963 45.493 0.184 0.48 11.08 98 SER A CA 1
ATOM 1443 C C A SER A 1 98 ? 20.626 44.218 -0.528 0.52 10.80 98 SER A C 1
ATOM 1444 C C B SER A 1 98 ? 20.707 44.170 -0.535 0.48 10.64 98 SER A C 1
ATOM 1445 O O A SER A 1 98 ? 20.843 44.204 -1.739 0.52 10.30 98 SER A O 1
ATOM 1446 O O B SER A 1 98 ? 21.171 43.979 -1.650 0.48 9.04 98 SER A O 1
ATOM 1461 N N . ASN A 1 99 ? 19.999 43.250 0.122 1.00 9.76 99 ASN A N 1
ATOM 1462 C CA . ASN A 1 99 ? 19.446 42.079 -0.548 1.00 10.88 99 ASN A CA 1
ATOM 1463 C C . ASN A 1 99 ? 20.472 41.237 -1.267 1.00 11.12 99 ASN A C 1
ATOM 1464 O O . ASN A 1 99 ? 20.196 40.766 -2.373 1.00 11.97 99 ASN A O 1
ATOM 1475 N N . ASN A 1 100 ? 21.648 41.021 -0.676 1.00 9.37 100 ASN A N 1
ATOM 1476 C CA . ASN A 1 100 ? 22.657 40.131 -1.237 1.00 9.42 100 ASN A CA 1
ATOM 1477 C C . ASN A 1 100 ? 22.560 38.724 -0.650 1.00 10.46 100 ASN A C 1
ATOM 1478 O O . ASN A 1 100 ? 22.228 38.572 0.530 1.00 11.73 100 ASN A O 1
ATOM 1489 N N . THR A 1 101 ? 22.845 37.716 -1.473 1.00 10.34 101 THR A N 1
ATOM 1490 C CA . THR A 1 101 ? 22.864 36.316 -1.067 1.00 10.51 101 THR A CA 1
ATOM 1491 C C . THR A 1 101 ? 24.282 35.846 -1.226 1.00 10.55 101 THR A C 1
ATOM 1492 O O . THR A 1 101 ? 24.794 35.853 -2.352 1.00 12.40 101 THR A O 1
ATOM 1503 N N . VAL A 1 102 ? 24.948 35.468 -0.143 1.00 10.57 102 VAL A N 1
ATOM 1504 C CA . VAL A 1 102 ? 26.368 35.189 -0.184 1.00 10.30 102 VAL A CA 1
ATOM 1505 C C . VAL A 1 102 ? 26.693 33.921 0.583 1.00 12.44 102 VAL A C 1
ATOM 1506 O O . VAL A 1 102 ? 26.259 33.753 1.724 1.00 12.70 102 VAL A O 1
ATOM 1519 N N . SER A 1 103 ? 27.409 32.987 -0.042 1.00 16.63 103 SER A N 1
ATOM 1520 C CA . SER A 1 103 ? 27.840 31.804 0.651 1.00 16.80 103 SER A CA 1
ATOM 1521 C C . SER A 1 103 ? 29.246 31.499 0.199 1.00 16.55 103 SER A C 1
ATOM 1522 O O . SER A 1 103 ? 29.850 32.277 -0.530 1.00 21.43 103 SER A O 1
ATOM 1530 N N . GLY A 1 104 ? 29.796 30.395 0.669 1.00 19.35 104 GLY A N 1
ATOM 1531 C CA . GLY A 1 104 ? 31.204 30.178 0.446 1.00 21.59 104 GLY A CA 1
ATOM 1532 C C . GLY A 1 104 ? 32.058 30.990 1.380 1.00 23.84 104 GLY A C 1
ATOM 1533 O O . GLY A 1 104 ? 31.635 31.358 2.475 1.00 20.35 104 GLY A O 1
ATOM 1537 N N . SER A 1 105 ? 33.265 31.299 0.952 1.00 18.66 105 SER A N 1
ATOM 1538 C CA . SER A 1 105 ? 34.223 31.933 1.833 1.00 21.29 105 SER A CA 1
ATOM 1539 C C . SER A 1 105 ? 35.066 33.035 1.206 1.00 20.14 105 SER A C 1
ATOM 1540 O O . SER A 1 105 ? 35.346 33.030 0.000 1.00 23.05 105 SER A O 1
ATOM 1548 N N . ASN A 1 106 ? 35.441 33.987 2.049 1.00 17.72 106 ASN A N 1
ATOM 1549 C CA . ASN A 1 106 ? 36.352 35.067 1.714 1.00 17.36 106 ASN A CA 1
ATOM 1550 C C . ASN A 1 106 ? 35.869 36.046 0.636 1.00 22.62 106 ASN A C 1
ATOM 1551 O O . ASN A 1 106 ? 36.681 36.693 -0.023 1.00 24.16 106 ASN A O 1
ATOM 1562 N N . HIS A 1 107 ? 34.559 36.184 0.483 1.00 16.89 107 HIS A N 1
ATOM 1563 C CA . HIS A 1 107 ? 34.004 37.121 -0.474 1.00 14.86 107 HIS A CA 1
ATOM 1564 C C . HIS A 1 107 ? 33.800 38.491 0.132 1.00 17.42 107 HIS A C 1
ATOM 1565 O O . HIS A 1 107 ? 33.386 38.595 1.288 1.00 17.89 107 HIS A O 1
ATOM 1579 N N . VAL A 1 108 ? 34.041 39.540 -0.647 1.00 15.60 108 VAL A N 1
ATOM 1580 C CA . VAL A 1 108 ? 33.710 40.907 -0.302 1.00 13.82 108 VAL A CA 1
ATOM 1581 C C . VAL A 1 108 ? 32.667 41.323 -1.322 1.00 14.76 108 VAL A C 1
ATOM 1582 O O . VAL A 1 108 ? 32.925 41.314 -2.554 1.00 16.53 108 VAL A O 1
ATOM 1595 N N . VAL A 1 109 ? 31.457 41.605 -0.837 1.00 11.97 109 VAL A N 1
ATOM 1596 C CA . VAL A 1 109 ? 30.325 41.836 -1.692 1.00 11.56 109 VAL A CA 1
ATOM 1597 C C . VAL A 1 109 ? 29.681 43.155 -1.288 1.00 12.30 109 VAL A C 1
ATOM 1598 O O . VAL A 1 109 ? 29.387 43.360 -0.101 1.00 13.54 109 VAL A O 1
ATOM 1611 N N . SER A 1 110 ? 29.443 44.033 -2.244 1.00 12.30 110 SER A N 1
ATOM 1612 C CA . SER A 1 110 ? 28.797 45.311 -2.004 1.00 10.86 110 SER A CA 1
ATOM 1613 C C . SER A 1 110 ? 27.707 45.526 -3.031 1.00 13.43 110 SER A C 1
ATOM 1614 O O . SER A 1 110 ? 27.583 44.739 -3.992 1.00 14.73 110 SER A O 1
ATOM 1622 N N . GLY A 1 111 ? 26.939 46.585 -2.885 1.00 11.70 111 GLY A N 1
ATOM 1623 C CA . GLY A 1 111 ? 25.834 46.857 -3.778 1.00 12.19 111 GLY A CA 1
ATOM 1624 C C . GLY A 1 111 ? 24.598 46.062 -3.436 1.00 12.81 111 GLY A C 1
ATOM 1625 O O . GLY A 1 111 ? 24.371 45.708 -2.278 1.00 11.18 111 GLY A O 1
ATOM 1629 N N . SER A 1 112 ? 23.774 45.799 -4.433 1.00 12.54 112 SER A N 1
ATOM 1630 C CA . SER A 1 112 ? 22.466 45.240 -4.170 1.00 12.80 112 SER A CA 1
ATOM 1631 C C . SER A 1 112 ? 22.142 44.090 -5.089 1.00 14.86 112 SER A C 1
ATOM 1632 O O . SER A 1 112 ? 22.579 44.054 -6.251 1.00 14.14 112 SER A O 1
ATOM 1640 N N . ASN A 1 113 ? 21.333 43.166 -4.570 1.00 11.96 113 ASN A N 1
ATOM 1641 C CA . ASN A 1 113 ? 20.748 42.074 -5.352 1.00 15.05 113 ASN A CA 1
ATOM 1642 C C . ASN A 1 113 ? 21.786 41.146 -5.938 1.00 14.58 113 ASN A C 1
ATOM 1643 O O . ASN A 1 113 ? 21.546 40.529 -7.004 1.00 18.43 113 ASN A O 1
ATOM 1654 N N . LYS A 1 114 ? 22.938 41.009 -5.293 1.00 12.43 114 LYS A N 1
ATOM 1655 C CA . LYS A 1 114 ? 24.011 40.148 -5.763 1.00 13.37 114 LYS A CA 1
ATOM 1656 C C . LYS A 1 114 ? 23.822 38.718 -5.268 1.00 15.10 114 LYS A C 1
ATOM 1657 O O . LYS A 1 114 ? 23.284 38.491 -4.172 1.00 13.49 114 LYS A O 1
ATOM 1676 N N . VAL A 1 115 ? 24.308 37.758 -6.037 1.00 13.17 115 VAL A N 1
ATOM 1677 C CA . VAL A 1 115 ? 24.333 36.361 -5.655 1.00 14.44 115 VAL A CA 1
ATOM 1678 C C . VAL A 1 115 ? 25.739 35.857 -5.859 1.00 17.38 115 VAL A C 1
ATOM 1679 O O . VAL A 1 115 ? 26.233 35.804 -6.996 1.00 17.54 115 VAL A O 1
ATOM 1692 N N . VAL A 1 116 ? 26.405 35.509 -4.774 1.00 14.60 116 VAL A N 1
ATOM 1693 C CA . VAL A 1 116 ? 27.812 35.114 -4.780 1.00 15.52 116 VAL A CA 1
ATOM 1694 C C . VAL A 1 116 ? 28.009 33.805 -3.990 1.00 20.73 116 VAL A C 1
ATOM 1695 O O . VAL A 1 116 ? 27.598 33.728 -2.834 1.00 18.69 116 VAL A O 1
ATOM 1708 N N . THR A 1 117 ? 28.644 32.774 -4.579 1.00 20.13 117 THR A N 1
ATOM 1709 C CA . THR A 1 117 ? 28.852 31.477 -3.907 1.00 23.85 117 THR A CA 1
ATOM 1710 C C . THR A 1 117 ? 30.232 30.842 -4.180 1.00 34.36 117 THR A C 1
ATOM 1711 O O . THR A 1 117 ? 31.014 31.391 -4.940 1.00 29.28 117 THR A O 1
ATOM 1722 N N . ASP A 1 118 ? 30.508 29.685 -3.563 1.00 30.40 118 ASP A N 1
ATOM 1723 C CA . ASP A 1 118 ? 31.769 28.942 -3.791 1.00 33.43 118 ASP A CA 1
ATOM 1724 C C . ASP A 1 118 ? 31.654 27.919 -4.930 1.00 43.93 118 ASP A C 1
ATOM 1725 O O . ASP A 1 118 ? 30.560 27.637 -5.436 1.00 37.13 118 ASP A O 1
ATOM 1732 N N . PRO B 1 5 ? -4.957 31.155 24.569 1.00 36.99 5 PRO B N 1
ATOM 1733 C CA . PRO B 1 5 ? -3.653 30.975 25.204 1.00 21.93 5 PRO B CA 1
ATOM 1734 C C . PRO B 1 5 ? -2.790 30.316 24.144 1.00 26.72 5 PRO B C 1
ATOM 1735 O O . PRO B 1 5 ? -2.957 30.622 22.983 1.00 29.98 5 PRO B O 1
ATOM 1739 N N . ASN B 1 6 ? -1.913 29.417 24.549 1.00 17.06 6 ASN B N 1
ATOM 1740 C CA . ASN B 1 6 ? -1.147 28.607 23.609 1.00 14.84 6 ASN B CA 1
ATOM 1741 C C . ASN B 1 6 ? -1.207 27.188 24.114 1.00 16.65 6 ASN B C 1
ATOM 1742 O O . ASN B 1 6 ? -1.353 26.966 25.324 1.00 20.96 6 ASN B O 1
ATOM 1748 N N . THR B 1 7 ? -1.105 26.215 23.228 1.00 12.60 7 THR B N 1
ATOM 1749 C CA . THR B 1 7 ? -1.146 24.823 23.617 1.00 12.74 7 THR B CA 1
ATOM 1750 C C . THR B 1 7 ? 0.266 24.314 23.504 1.00 15.47 7 THR B C 1
ATOM 1751 O O . THR B 1 7 ? 0.854 24.378 22.417 1.00 14.68 7 THR B O 1
ATOM 1762 N N . ILE B 1 8 ? 0.828 23.820 24.593 1.00 12.67 8 ILE B N 1
ATOM 1763 C CA . ILE B 1 8 ? 2.220 23.416 24.643 1.00 13.14 8 ILE B CA 1
ATOM 1764 C C . ILE B 1 8 ? 2.335 22.046 25.304 1.00 16.83 8 ILE B C 1
ATOM 1765 O O . ILE B 1 8 ? 1.856 21.858 26.425 1.00 18.44 8 ILE B O 1
ATOM 1781 N N A SER B 1 9 ? 2.999 21.097 24.625 0.57 12.74 9 SER B N 1
ATOM 1782 N N B SER B 1 9 ? 2.898 21.074 24.599 0.43 12.81 9 SER B N 1
ATOM 1783 C CA A SER B 1 9 ? 3.099 19.709 25.080 0.57 12.98 9 SER B CA 1
ATOM 1784 C CA B SER B 1 9 ? 3.169 19.805 25.221 0.43 13.48 9 SER B CA 1
ATOM 1785 C C A SER B 1 9 ? 4.499 19.123 24.843 0.57 11.39 9 SER B C 1
ATOM 1786 C C B SER B 1 9 ? 4.600 19.420 24.907 0.43 11.88 9 SER B C 1
ATOM 1787 O O A SER B 1 9 ? 4.869 18.846 23.679 0.57 11.86 9 SER B O 1
ATOM 1788 O O B SER B 1 9 ? 5.120 19.671 23.814 0.43 10.01 9 SER B O 1
ATOM 1803 N N . GLY B 1 10 ? 5.261 18.891 25.915 1.00 11.45 10 GLY B N 1
ATOM 1804 C CA . GLY B 1 10 ? 6.589 18.360 25.788 1.00 11.53 10 GLY B CA 1
ATOM 1805 C C . GLY B 1 10 ? 7.516 18.969 26.808 1.00 13.81 10 GLY B C 1
ATOM 1806 O O . GLY B 1 10 ? 7.125 19.147 27.985 1.00 15.69 10 GLY B O 1
ATOM 1810 N N A SER B 1 11 ? 8.746 19.248 26.402 0.53 10.39 11 SER B N 1
ATOM 1811 N N B SER B 1 11 ? 8.732 19.304 26.372 0.47 10.44 11 SER B N 1
ATOM 1812 C CA A SER B 1 11 ? 9.776 19.755 27.296 0.53 11.70 11 SER B CA 1
ATOM 1813 C CA B SER B 1 11 ? 9.820 19.756 27.251 0.47 11.65 11 SER B CA 1
ATOM 1814 C C A SER B 1 11 ? 10.397 20.979 26.663 0.53 10.84 11 SER B C 1
ATOM 1815 C C B SER B 1 11 ? 10.530 21.027 26.759 0.47 10.69 11 SER B C 1
ATOM 1816 O O A SER B 1 11 ? 10.532 21.019 25.452 0.53 9.09 11 SER B O 1
ATOM 1817 O O B SER B 1 11 ? 11.110 21.061 25.670 0.47 10.43 11 SER B O 1
ATOM 1832 N N A ASN B 1 12 ? 10.710 21.995 27.469 0.53 11.29 12 ASN B N 1
ATOM 1833 N N B ASN B 1 12 ? 10.454 22.078 27.575 0.47 11.09 12 ASN B N 1
ATOM 1834 C CA A ASN B 1 12 ? 11.453 23.167 27.014 0.53 9.56 12 ASN B CA 1
ATOM 1835 C CA B ASN B 1 12 ? 11.168 23.331 27.338 0.47 10.63 12 ASN B CA 1
ATOM 1836 C C A ASN B 1 12 ? 10.803 23.901 25.840 0.53 10.25 12 ASN B C 1
ATOM 1837 C C B ASN B 1 12 ? 10.759 24.015 26.048 0.47 10.21 12 ASN B C 1
ATOM 1838 O O A ASN B 1 12 ? 11.531 24.422 24.997 0.53 14.03 12 ASN B O 1
ATOM 1839 O O B ASN B 1 12 ? 11.597 24.595 25.359 0.47 13.12 12 ASN B O 1
ATOM 1860 N N . ASN B 1 13 ? 9.472 23.931 25.749 1.00 11.43 13 ASN B N 1
ATOM 1861 C CA . ASN B 1 13 ? 8.826 24.691 24.664 1.00 10.50 13 ASN B CA 1
ATOM 1862 C C . ASN B 1 13 ? 8.287 25.993 25.224 1.00 14.19 13 ASN B C 1
ATOM 1863 O O . ASN B 1 13 ? 7.791 26.031 26.363 1.00 14.37 13 ASN B O 1
ATOM 1875 N N A THR B 1 14 ? 8.359 27.077 24.457 0.62 11.04 14 THR B N 1
ATOM 1876 N N B THR B 1 14 ? 8.350 27.050 24.415 0.38 11.21 14 THR B N 1
ATOM 1877 C CA A THR B 1 14 ? 7.839 28.331 24.957 0.62 11.62 14 THR B CA 1
ATOM 1878 C CA B THR B 1 14 ? 7.973 28.375 24.858 0.38 11.92 14 THR B CA 1
ATOM 1879 C C A THR B 1 14 ? 7.382 29.225 23.825 0.62 9.18 14 THR B C 1
ATOM 1880 C C B THR B 1 14 ? 7.289 29.161 23.746 0.38 8.98 14 THR B C 1
ATOM 1881 O O A THR B 1 14 ? 7.914 29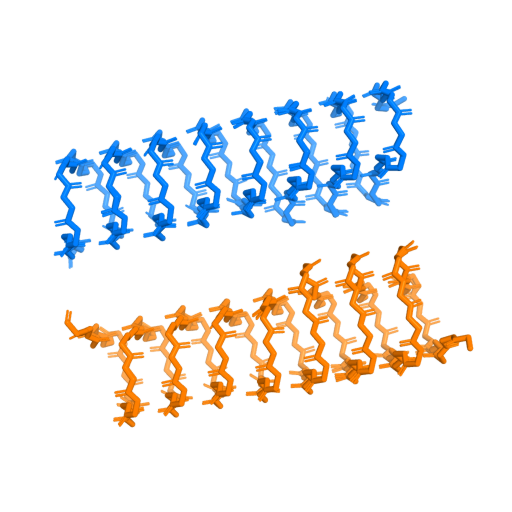.185 22.718 0.62 9.13 14 THR B O 1
ATOM 1882 O O B THR B 1 14 ? 7.559 28.973 22.568 0.38 10.91 14 THR B O 1
ATOM 1903 N N . VAL B 1 15 ? 6.380 30.038 24.148 1.00 12.51 15 VAL B N 1
ATOM 1904 C CA . VAL B 1 15 ? 5.927 31.123 23.293 1.00 10.57 15 VAL B CA 1
ATOM 1905 C C . VAL B 1 15 ? 6.175 32.396 24.071 1.00 12.08 15 VAL B C 1
ATOM 1906 O O . VAL B 1 15 ? 5.611 32.571 25.172 1.00 13.25 15 VAL B O 1
ATOM 1920 N N A ARG B 1 16 ? 7.020 33.276 23.551 0.56 10.42 16 ARG B N 1
ATOM 1921 N N B ARG B 1 16 ? 6.968 33.304 23.514 0.44 10.47 16 ARG B N 1
ATOM 1922 C CA A ARG B 1 16 ? 7.270 34.529 24.266 0.56 12.55 16 ARG B CA 1
ATOM 1923 C CA B ARG B 1 16 ? 7.309 34.535 24.236 0.44 12.54 16 ARG B CA 1
ATOM 1924 C C A ARG B 1 16 ? 6.108 35.488 24.082 0.56 15.09 16 ARG B C 1
ATOM 1925 C C B ARG B 1 16 ? 6.298 35.658 24.030 0.44 14.48 16 ARG B C 1
ATOM 1926 O O A ARG B 1 16 ? 5.561 36.009 25.071 0.56 14.24 16 ARG B O 1
ATOM 1927 O O B ARG B 1 16 ? 6.041 36.453 24.950 0.44 14.87 16 ARG B O 1
ATOM 1968 N N . SER B 1 17 ? 5.740 35.730 22.830 1.00 13.54 17 SER B N 1
ATOM 1969 C CA . SER B 1 17 ? 4.721 36.716 22.491 1.00 14.68 17 SER B CA 1
ATOM 1970 C C . SER B 1 17 ? 3.828 36.106 21.426 1.00 14.83 17 SER B C 1
ATOM 1971 O O . SER B 1 17 ? 4.319 35.638 20.383 1.00 16.56 17 SER B O 1
ATOM 1980 N N . GLY B 1 18 ? 2.537 36.033 21.667 1.00 15.39 18 GLY B N 1
ATOM 1981 C CA . GLY B 1 18 ? 1.635 35.490 20.674 1.00 17.26 18 GLY B CA 1
ATOM 1982 C C . GLY B 1 18 ? 0.615 34.547 21.268 1.00 14.10 18 GLY B C 1
ATOM 1983 O O . GLY B 1 18 ? 0.666 34.205 22.447 1.00 15.01 18 GLY B O 1
ATOM 1987 N N A SER B 1 19 ? -0.323 34.108 20.455 0.61 13.23 19 SER B N 1
ATOM 1988 N N B SER B 1 19 ? -0.338 34.154 20.424 0.39 13.45 19 SER B N 1
ATOM 1989 C CA A SER B 1 19 ? -1.369 33.236 20.955 0.61 15.66 19 SER B CA 1
ATOM 1990 C CA B SER B 1 19 ? -1.516 33.388 20.837 0.39 15.05 19 SER B CA 1
ATOM 1991 C C A SER B 1 19 ? -1.842 32.287 19.877 0.61 13.35 19 SER B C 1
ATOM 1992 C C B SER B 1 19 ? -1.849 32.283 19.844 0.39 13.47 19 SER B C 1
ATOM 1993 O O A SER B 1 19 ? -1.531 32.455 18.692 0.61 13.10 19 SER B O 1
ATOM 1994 O O B SER B 1 19 ? -1.481 32.360 18.670 0.39 13.19 19 SER B O 1
ATOM 2009 N N . LYS B 1 20 ? -2.549 31.257 20.324 1.00 13.55 20 LYS B N 1
ATOM 2010 C CA . LYS B 1 20 ? -3.121 30.211 19.486 1.00 14.59 20 LYS B CA 1
ATOM 2011 C C . LYS B 1 20 ? -2.065 29.366 18.754 1.00 11.41 20 LYS B C 1
ATOM 2012 O O . LYS B 1 20 ? -2.360 28.708 17.767 1.00 14.42 20 LYS B O 1
ATOM 2031 N N . ASN B 1 21 ? -0.864 29.338 19.309 1.00 10.74 21 ASN B N 1
ATOM 2032 C CA . ASN B 1 21 ? 0.161 28.450 18.798 1.00 10.92 21 ASN B CA 1
ATOM 2033 C C . ASN B 1 21 ? -0.021 27.074 19.422 1.00 12.32 21 ASN B C 1
ATOM 2034 O O . ASN B 1 21 ? -0.548 26.971 20.556 1.00 12.33 21 ASN B O 1
ATOM 2045 N N . VAL B 1 22 ? 0.384 26.027 18.708 1.00 11.03 22 VAL B N 1
ATOM 2046 C CA . VAL B 1 22 ? 0.397 24.668 19.199 1.00 10.29 22 VAL B CA 1
ATOM 2047 C C . VAL B 1 22 ? 1.819 24.169 19.031 1.00 11.42 22 VAL B C 1
ATOM 2048 O O . VAL B 1 22 ? 2.321 24.079 17.889 1.00 11.97 22 VAL B O 1
ATOM 2061 N N A LEU B 1 23 ? 2.475 23.890 20.144 0.51 10.24 23 LEU B N 1
ATOM 2062 N N B LEU B 1 23 ? 2.471 23.840 20.142 0.49 10.11 23 LEU B N 1
ATOM 2063 C CA A LEU B 1 23 ? 3.827 23.365 20.152 0.51 10.09 23 LEU B CA 1
ATOM 2064 C CA B LEU B 1 23 ? 3.865 23.390 20.168 0.49 10.03 23 LEU B CA 1
ATOM 2065 C C A LEU B 1 23 ? 3.809 21.955 20.726 0.51 9.95 23 LEU B C 1
ATOM 2066 C C B LEU B 1 23 ? 3.990 22.027 20.815 0.49 10.51 23 LEU B C 1
ATOM 2067 O O A LEU B 1 23 ? 3.108 21.681 21.717 0.51 9.12 23 LEU B O 1
ATOM 2068 O O B LEU B 1 23 ? 3.611 21.881 21.977 0.49 9.76 23 LEU B O 1
ATOM 2099 N N . ALA B 1 24 ? 4.569 21.057 20.100 1.00 10.03 24 ALA B N 1
ATOM 2100 C CA . ALA B 1 24 ? 4.766 19.709 20.623 1.00 9.29 24 ALA B CA 1
ATOM 2101 C C . ALA B 1 24 ? 6.205 19.309 20.412 1.00 10.40 24 ALA B C 1
ATOM 2102 O O . ALA B 1 24 ? 6.799 19.540 19.329 1.00 11.63 24 ALA B O 1
ATOM 2110 N N . GLY B 1 25 ? 6.820 18.748 21.443 1.00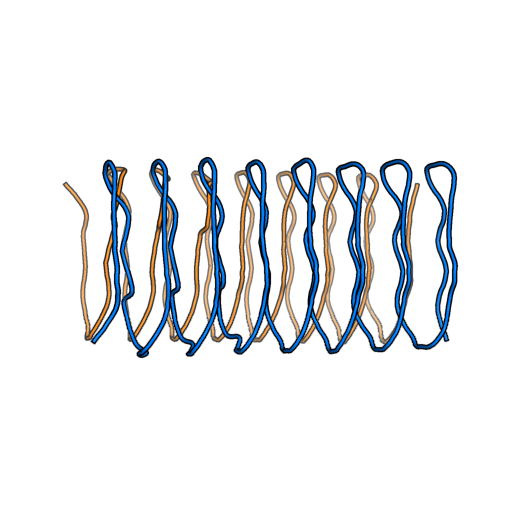 9.17 25 GLY B N 1
ATOM 2111 C CA . GLY B 1 25 ? 8.130 18.164 21.333 1.00 8.13 25 GLY B CA 1
ATOM 2112 C C . GLY B 1 25 ? 9.111 18.736 22.320 1.00 8.37 25 GLY B C 1
ATOM 2113 O O . GLY B 1 25 ? 8.765 18.859 23.523 1.00 9.33 25 GLY B O 1
ATOM 2117 N N . ASN B 1 26 ? 10.302 19.115 21.878 1.00 8.41 26 ASN B N 1
ATOM 2118 C CA . ASN B 1 26 ? 11.346 19.596 22.780 1.00 8.83 26 ASN B CA 1
ATOM 2119 C C . ASN B 1 26 ? 12.051 20.809 22.220 1.00 10.48 26 ASN B C 1
ATOM 2120 O O . ASN B 1 26 ? 12.426 20.820 21.050 1.00 9.98 26 ASN B O 1
ATOM 2131 N N . ASP B 1 27 ? 12.242 21.826 23.051 1.00 9.67 27 ASP B N 1
ATOM 2132 C CA . ASP B 1 27 ? 13.105 22.968 22.698 1.00 10.29 27 ASP B CA 1
ATOM 2133 C C . ASP B 1 27 ? 12.582 23.733 21.493 1.00 9.42 27 ASP B C 1
ATOM 2134 O O . ASP B 1 27 ? 13.364 24.308 20.746 1.00 11.38 27 ASP B O 1
ATOM 2143 N N . ASN B 1 28 ? 11.260 23.793 21.336 1.00 8.69 28 ASN B N 1
ATOM 2144 C CA . ASN B 1 28 ? 10.647 24.635 20.293 1.00 8.82 28 ASN B CA 1
ATOM 2145 C C . ASN B 1 28 ? 10.274 25.966 20.882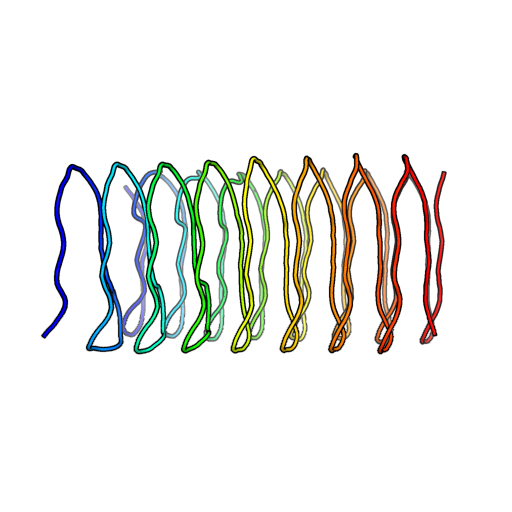 1.00 8.49 28 ASN B C 1
ATOM 2146 O O . ASN B 1 28 ? 9.864 26.080 22.046 1.00 10.17 28 ASN B O 1
ATOM 2157 N N A THR B 1 29 ? 10.473 27.001 20.081 0.69 8.98 29 THR B N 1
ATOM 2158 N N B THR B 1 29 ? 10.347 27.001 20.067 0.31 9.46 29 THR B N 1
ATOM 2159 C CA A THR B 1 29 ? 10.169 28.365 20.479 0.69 10.30 29 THR B CA 1
ATOM 2160 C CA B THR B 1 29 ? 10.075 28.330 20.567 0.31 10.37 29 THR B CA 1
ATOM 2161 C C A THR B 1 29 ? 9.339 29.084 19.412 0.69 9.14 29 THR B C 1
ATOM 2162 C C B THR B 1 29 ? 9.443 29.187 19.500 0.31 9.26 29 THR B C 1
ATOM 2163 O O A THR B 1 29 ? 9.588 28.934 18.207 0.69 10.75 29 THR B O 1
ATOM 2164 O O B THR B 1 29 ? 9.983 29.288 18.398 0.31 7.11 29 THR B O 1
ATOM 2185 N N . VAL B 1 30 ? 8.325 29.825 19.837 1.00 9.52 30 VAL B N 1
ATOM 2186 C CA . VAL B 1 30 ? 7.769 30.875 19.003 1.00 9.53 30 VAL B CA 1
ATOM 2187 C C . VAL B 1 30 ? 8.119 32.166 19.726 1.00 9.18 30 VAL B C 1
ATOM 2188 O O . VAL B 1 30 ? 7.662 32.394 20.852 1.00 9.30 30 VAL B O 1
ATOM 2201 N N . ILE B 1 31 ? 8.985 32.970 19.121 1.00 9.10 31 ILE B N 1
ATOM 2202 C CA . ILE B 1 31 ? 9.395 34.219 19.756 1.00 9.68 31 ILE B CA 1
ATOM 2203 C C . ILE B 1 31 ? 8.263 35.250 19.650 1.00 11.56 31 ILE B C 1
ATOM 2204 O O . ILE B 1 31 ? 7.820 35.783 20.669 1.00 12.31 31 ILE B O 1
ATOM 2220 N N . SER B 1 32 ? 7.780 35.505 18.449 1.00 11.19 32 SER B N 1
ATOM 2221 C CA . SER B 1 32 ? 6.647 36.386 18.248 1.00 12.10 32 SER B CA 1
ATOM 2222 C C . SER B 1 32 ? 5.815 35.806 17.139 1.00 14.39 32 SER B C 1
ATOM 2223 O O . SER B 1 32 ? 6.310 35.596 16.027 1.00 16.41 32 SER B O 1
ATOM 2231 N N . GLY B 1 33 ? 4.578 35.473 17.410 1.00 10.67 33 GLY B N 1
ATOM 2232 C CA . GLY B 1 33 ? 3.727 34.976 16.355 1.00 13.03 33 GLY B CA 1
ATOM 2233 C C . GLY B 1 33 ? 2.494 34.281 16.858 1.00 10.73 33 GLY B C 1
ATOM 2234 O O . GLY B 1 33 ? 2.410 33.913 18.018 1.00 10.17 33 GLY B O 1
ATOM 2238 N N . ASP B 1 34 ? 1.546 34.138 15.942 1.00 11.81 34 ASP B N 1
ATOM 2239 C CA . ASP B 1 34 ? 0.229 33.579 16.234 1.00 12.13 34 ASP B CA 1
ATOM 2240 C C . ASP B 1 34 ? -0.092 32.404 15.323 1.00 10.12 34 ASP B C 1
ATOM 2241 O O . ASP B 1 34 ? 0.304 32.365 14.173 1.00 9.97 34 ASP B O 1
ATOM 2250 N N A ASN B 1 35 ? -0.785 31.419 15.868 0.57 10.02 35 ASN B N 1
ATOM 2251 N N B ASN B 1 35 ? -0.860 31.456 15.840 0.43 10.21 35 ASN B N 1
ATOM 2252 C CA A ASN B 1 35 ? -1.414 30.363 15.081 0.57 11.62 35 ASN B CA 1
ATOM 2253 C CA B ASN B 1 35 ? -1.428 30.354 15.056 0.43 11.70 35 ASN B CA 1
ATOM 2254 C C A ASN B 1 35 ? -0.428 29.465 14.335 0.57 9.67 35 ASN B C 1
ATOM 2255 C C B ASN B 1 35 ? -0.390 29.555 14.284 0.43 9.51 35 ASN B C 1
ATOM 2256 O O A ASN B 1 35 ? -0.756 28.866 13.313 0.57 9.95 35 ASN B O 1
ATOM 2257 O O B ASN B 1 35 ? -0.629 29.163 13.145 0.43 11.75 35 ASN B O 1
ATOM 2278 N N . ASN B 1 36 ? 0.756 29.311 14.914 1.00 10.19 36 ASN B N 1
ATOM 2279 C CA . ASN B 1 36 ? 1.773 28.412 14.357 1.00 9.39 36 ASN B CA 1
ATOM 2280 C C . ASN B 1 36 ? 1.588 27.039 14.954 1.00 9.39 36 ASN B C 1
ATOM 2281 O O . ASN B 1 36 ? 1.206 26.908 16.123 1.00 11.53 36 ASN B O 1
ATOM 2292 N N A SER B 1 37 ? 1.862 26.003 14.174 0.43 10.08 37 SER B N 1
ATOM 2293 N N B SER B 1 37 ? 1.862 26.019 14.165 0.56 10.07 37 SER B N 1
ATOM 2294 N N C SER B 1 37 ? 1.835 26.013 14.147 0.01 10.22 37 SER B N 1
ATOM 2295 C CA A SER B 1 37 ? 1.811 24.621 14.645 0.43 10.87 37 SER B CA 1
ATOM 2296 C CA B SER B 1 37 ? 1.827 24.636 14.597 0.56 10.83 37 SER B CA 1
ATOM 2297 C CA C SER B 1 37 ? 1.836 24.637 14.621 0.01 10.98 37 SER B CA 1
ATOM 2298 C C A SER B 1 37 ? 3.177 23.976 14.436 0.43 10.52 37 SER B C 1
ATOM 2299 C C B SER B 1 37 ? 3.264 24.153 14.441 0.56 10.54 37 SER B C 1
ATOM 2300 C C C SER B 1 37 ? 3.236 24.071 14.435 0.01 10.65 37 SER B C 1
ATOM 2301 O O A SER B 1 37 ? 3.581 23.727 13.283 0.43 9.50 37 SER B O 1
ATOM 2302 O O B SER B 1 37 ? 3.829 24.231 13.337 0.56 9.50 37 SER B O 1
ATOM 2303 O O C SER B 1 37 ? 3.728 23.961 13.311 0.01 10.12 37 SER B O 1
ATOM 2325 N N . VAL B 1 38 ? 3.876 23.721 15.543 1.00 9.48 38 VAL B N 1
ATOM 2326 C CA . VAL B 1 38 ? 5.281 23.298 15.531 1.00 9.58 38 VAL B CA 1
ATOM 2327 C C . VAL B 1 38 ? 5.387 21.974 16.255 1.00 12.79 38 VAL B C 1
ATOM 2328 O O . VAL B 1 38 ? 4.971 21.872 17.409 1.00 12.72 38 VAL B O 1
ATOM 2342 N N A SER B 1 39 ? 5.935 20.951 15.594 0.75 10.65 39 SER B N 1
ATOM 2343 N N B SER B 1 39 ? 5.924 20.968 15.569 0.25 10.92 39 SER B N 1
ATOM 2344 C CA A SER B 1 39 ? 6.117 19.639 16.211 0.75 10.76 39 SER B CA 1
ATOM 2345 C CA B SER B 1 39 ? 6.143 19.656 16.153 0.25 10.89 39 SER B CA 1
ATOM 2346 C C A SER B 1 39 ? 7.476 19.062 15.873 0.75 9.46 39 SER B C 1
ATOM 2347 C C B SER B 1 39 ? 7.580 19.235 15.874 0.25 10.10 39 SER B C 1
ATOM 2348 O O A SER B 1 39 ? 7.805 18.883 14.691 0.75 9.36 39 SER B O 1
ATOM 2349 O O B SER B 1 39 ? 8.092 19.401 14.762 0.25 9.18 39 SER B O 1
ATOM 2364 N N . GLY B 1 40 ? 8.251 18.749 16.905 1.00 9.33 40 GLY B N 1
ATOM 2365 C CA . GLY B 1 40 ? 9.572 18.166 16.764 1.00 10.03 40 GLY B CA 1
ATOM 2366 C C . GLY B 1 40 ? 10.529 18.730 17.761 1.00 8.53 40 GLY B C 1
ATOM 2367 O O . GLY B 1 40 ? 10.190 18.806 18.958 1.00 8.81 40 GLY B O 1
ATOM 2371 N N . SER B 1 41 ? 11.728 19.077 17.315 1.00 7.97 41 SER B N 1
ATOM 2372 C CA . SER B 1 41 ? 12.735 19.550 18.243 1.00 9.60 41 SER B CA 1
ATOM 2373 C C . SER B 1 41 ? 13.529 20.707 17.713 1.00 7.99 41 SER B C 1
ATOM 2374 O O . SER B 1 41 ? 13.896 20.754 16.540 1.00 9.62 41 SER B O 1
ATOM 2382 N N . ASN B 1 42 ? 13.829 21.639 18.598 1.00 7.85 42 ASN B N 1
ATOM 2383 C CA . ASN B 1 42 ? 14.808 22.677 18.335 1.00 8.40 42 ASN B CA 1
ATOM 2384 C C . ASN B 1 42 ? 14.392 23.530 17.140 1.00 8.93 42 ASN B C 1
ATOM 2385 O O . ASN B 1 42 ? 15.250 24.008 16.395 1.00 9.97 42 ASN B O 1
ATOM 2396 N N . ASN B 1 43 ? 13.089 23.733 16.966 1.00 8.17 43 ASN B N 1
ATOM 2397 C CA . ASN B 1 43 ? 12.562 24.619 15.942 1.00 8.65 43 ASN B CA 1
ATOM 2398 C C . ASN B 1 43 ? 12.251 25.969 16.523 1.00 7.27 43 ASN B C 1
ATOM 2399 O O . ASN B 1 43 ? 11.820 26.075 17.666 1.00 8.80 43 ASN B O 1
ATOM 2410 N N . THR B 1 44 ? 12.467 26.998 15.715 1.00 7.68 44 THR B N 1
ATOM 2411 C CA . THR B 1 44 ? 12.256 28.373 16.142 1.00 7.76 44 THR B CA 1
ATOM 2412 C C . THR B 1 44 ? 11.457 29.142 15.100 1.00 8.89 44 THR B C 1
ATOM 2413 O O . THR B 1 44 ? 11.919 29.260 13.954 1.00 9.46 44 THR B O 1
ATOM 2424 N N . VAL B 1 45 ? 10.275 29.651 15.480 1.00 8.71 45 VAL B N 1
ATOM 2425 C CA . VAL B 1 45 ? 9.549 30.636 14.681 1.00 7.97 45 VAL B CA 1
ATOM 2426 C C . VAL B 1 45 ? 9.943 31.982 15.268 1.00 8.38 45 VAL B C 1
ATOM 2427 O O . VAL B 1 45 ? 9.683 32.264 16.441 1.00 10.00 45 VAL B O 1
ATOM 2440 N N . VAL B 1 46 ? 10.686 32.753 14.510 1.00 8.76 46 VAL B N 1
ATOM 2441 C CA . VAL B 1 46 ? 11.243 34.009 15.016 1.00 9.73 46 VAL B CA 1
ATOM 2442 C C . VAL B 1 46 ? 10.170 35.062 15.052 1.00 10.35 46 VAL B C 1
ATOM 2443 O O . VAL B 1 46 ? 9.877 35.624 16.111 1.00 13.36 46 VAL B O 1
ATOM 2456 N N A SER B 1 47 ? 9.597 35.375 13.909 0.72 11.19 47 SER B N 1
ATOM 2457 N N B SER B 1 47 ? 9.594 35.350 13.905 0.28 11.30 47 SER B N 1
ATOM 2458 C CA A SER B 1 47 ? 8.482 36.326 13.817 0.72 12.32 47 SER B CA 1
ATOM 2459 C CA B SER B 1 47 ? 8.495 36.289 13.829 0.28 12.52 47 SER B CA 1
ATOM 2460 C C A SER B 1 47 ? 7.621 35.837 12.700 0.72 14.12 47 SER B C 1
ATOM 2461 C C B SER B 1 47 ? 7.646 35.776 12.706 0.28 14.05 47 SER B C 1
ATOM 2462 O O A SER B 1 47 ? 8.012 35.935 11.539 0.72 14.44 47 SER B O 1
ATOM 2463 O O B SER B 1 47 ? 8.085 35.745 11.562 0.28 14.46 47 SER B O 1
ATOM 2478 N N . GLY B 1 48 ? 6.441 35.341 13.008 1.00 11.29 48 GLY B N 1
ATOM 2479 C CA . GLY B 1 48 ? 5.619 34.780 11.952 1.00 15.09 48 GLY B CA 1
ATOM 2480 C C . GLY B 1 48 ? 4.345 34.170 12.450 1.00 10.57 48 GLY B C 1
ATOM 2481 O O . GLY B 1 48 ? 4.242 33.839 13.610 1.00 10.86 48 GLY B O 1
ATOM 2485 N N . ASN B 1 49 ? 3.392 34.082 11.521 1.00 10.84 49 ASN B N 1
ATOM 2486 C CA . ASN B 1 49 ? 2.076 33.540 11.783 1.00 10.82 49 ASN B CA 1
ATOM 2487 C C . ASN B 1 49 ? 1.678 32.431 10.834 1.00 9.42 49 ASN B C 1
ATOM 2488 O O . ASN B 1 49 ? 2.073 32.417 9.670 1.00 10.47 49 ASN B O 1
ATOM 2499 N N . ASP B 1 50 ? 0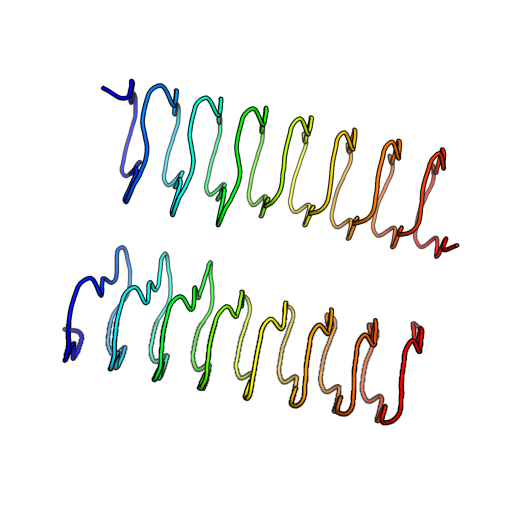.859 31.525 11.359 1.00 8.86 50 ASP B N 1
ATOM 2500 C CA . ASP B 1 50 ? 0.169 30.530 10.550 1.00 10.46 50 ASP B CA 1
ATOM 2501 C C . ASP B 1 50 ? 1.124 29.602 9.800 1.00 10.84 50 ASP B C 1
ATOM 2502 O O . ASP B 1 50 ? 0.827 29.112 8.724 1.00 11.02 50 ASP B O 1
ATOM 2511 N N . ASN B 1 51 ? 2.262 29.339 10.413 1.00 9.15 51 ASN B N 1
ATOM 2512 C CA . ASN B 1 51 ? 3.237 28.395 9.869 1.00 8.54 51 ASN B CA 1
ATOM 2513 C C . ASN B 1 51 ? 3.020 26.999 10.403 1.00 9.38 51 ASN B C 1
ATOM 2514 O O . ASN B 1 51 ? 2.611 26.837 11.569 1.00 10.59 51 ASN B O 1
ATOM 2525 N N . THR B 1 52 ? 3.300 25.991 9.584 1.00 9.35 52 THR B N 1
ATOM 2526 C CA . THR B 1 52 ? 3.275 24.600 9.986 1.00 9.05 52 THR B CA 1
ATOM 2527 C C . THR B 1 52 ? 4.700 24.095 9.867 1.00 10.64 52 THR B C 1
ATOM 2528 O O . THR B 1 52 ? 5.270 24.129 8.779 1.00 11.03 52 THR B O 1
ATOM 2539 N N . VAL B 1 53 ? 5.290 23.663 10.978 1.00 9.42 53 VAL B N 1
ATOM 2540 C CA . VAL B 1 53 ? 6.710 23.334 11.038 1.00 9.48 53 VAL B CA 1
ATOM 2541 C C . VAL B 1 53 ? 6.829 21.995 11.714 1.00 10.75 53 VAL B C 1
ATOM 2542 O O . VAL B 1 53 ? 6.378 21.843 12.852 1.00 11.83 53 VAL B O 1
ATOM 2555 N N . THR B 1 54 ? 7.450 21.017 11.079 1.00 9.12 54 THR B N 1
ATOM 2556 C CA A THR B 1 54 ? 7.705 19.726 11.723 0.74 9.66 54 THR B CA 1
ATOM 2557 C CA B THR B 1 54 ? 7.700 19.739 11.710 0.26 9.83 54 THR B CA 1
ATOM 2558 C C . THR B 1 54 ? 9.151 19.345 11.471 1.00 8.38 54 THR B C 1
ATOM 2559 O O . THR B 1 54 ? 9.731 19.666 10.423 1.00 8.94 54 THR B O 1
ATOM 2578 N N . GLY B 1 55 ? 9.708 18.594 12.405 1.00 8.42 55 GLY B N 1
ATOM 2579 C CA . GLY B 1 55 ? 11.045 18.067 12.263 1.00 9.48 55 GLY B CA 1
ATOM 2580 C C . GLY B 1 55 ? 12.015 18.679 13.225 1.00 6.94 55 GLY B C 1
ATOM 2581 O O . GLY B 1 55 ? 11.655 18.839 14.401 1.00 8.03 55 GLY B O 1
ATOM 2585 N N A SER B 1 56 ? 13.211 19.003 12.769 0.73 7.43 56 SER B N 1
ATOM 2586 N N B SER B 1 56 ? 13.230 18.978 12.780 0.27 7.66 56 SER B N 1
ATOM 2587 C CA A SER B 1 56 ? 14.257 19.424 13.697 0.73 10.04 56 SER B CA 1
ATOM 2588 C CA B SER B 1 56 ? 14.268 19.453 13.693 0.27 10.11 56 SER B CA 1
ATOM 2589 C C A SER B 1 56 ? 15.074 20.598 13.170 0.73 8.31 56 SER B C 1
ATOM 2590 C C B SER B 1 56 ? 15.028 20.642 13.146 0.27 8.39 56 SER B C 1
ATOM 2591 O O A SER B 1 56 ? 15.425 20.625 11.991 0.73 8.54 56 SER B O 1
ATOM 2592 O O B SER B 1 56 ? 15.282 20.726 11.945 0.27 8.95 56 SER B O 1
ATOM 2607 N N . ASN B 1 57 ? 15.398 21.549 14.044 1.00 9.08 57 ASN B N 1
ATOM 2608 C CA . ASN B 1 57 ? 16.384 22.583 13.763 1.00 8.39 57 ASN B CA 1
ATOM 2609 C C . ASN B 1 57 ? 15.962 23.600 12.715 1.00 8.88 57 ASN B C 1
ATOM 2610 O O . ASN B 1 57 ? 16.819 24.277 12.126 1.00 10.52 57 ASN B O 1
ATOM 2621 N N . HIS B 1 58 ? 14.667 23.790 12.500 1.00 8.31 58 HIS B N 1
ATOM 2622 C CA . HIS B 1 58 ? 14.231 24.827 11.564 1.00 7.23 58 HIS B CA 1
ATOM 2623 C C . HIS B 1 58 ? 14.259 26.203 12.175 1.00 6.85 58 HIS B C 1
ATOM 2624 O O . HIS B 1 58 ? 14.086 26.359 13.368 1.00 8.22 58 HIS B O 1
ATOM 2638 N N . VAL B 1 59 ? 14.458 27.191 11.309 1.00 7.49 59 VAL B N 1
ATOM 2639 C CA . VAL B 1 59 ? 14.382 28.607 11.682 1.00 7.50 59 VAL B CA 1
ATOM 2640 C C . VAL B 1 59 ? 13.455 29.240 10.671 1.00 6.82 59 VAL B C 1
ATOM 2641 O O . VAL B 1 59 ? 13.742 29.206 9.478 1.00 7.96 59 VAL B O 1
ATOM 2654 N N . VAL B 1 60 ? 12.329 29.772 11.148 1.00 7.55 60 VAL B N 1
ATOM 2655 C CA . VAL B 1 60 ? 11.249 30.235 10.290 1.00 8.38 60 VAL B CA 1
ATOM 2656 C C . VAL B 1 60 ? 10.739 31.606 10.668 1.00 7.57 60 VAL B C 1
ATOM 2657 O O . VAL B 1 60 ? 10.519 31.888 11.844 1.00 9.26 60 VAL B O 1
ATOM 2670 N N A SER B 1 61 ? 10.550 32.459 9.674 0.59 8.33 61 SER B N 1
ATOM 2671 N N B SER B 1 61 ? 10.556 32.455 9.668 0.41 8.43 61 SER B N 1
ATOM 2672 C CA A SER B 1 61 ? 9.863 33.726 9.865 0.59 8.78 61 SER B CA 1
ATOM 2673 C CA B SER B 1 61 ? 9.882 33.731 9.842 0.41 8.80 61 SER B CA 1
ATOM 2674 C C A SER B 1 61 ? 8.944 33.966 8.687 0.59 8.84 61 SER B C 1
ATOM 2675 C C B SER B 1 61 ? 8.843 33.862 8.756 0.41 8.24 61 SER B C 1
ATOM 2676 O O A SER B 1 61 ? 9.106 33.408 7.592 0.59 7.35 61 SER B O 1
ATOM 2677 O O B SER B 1 61 ? 8.817 33.100 7.803 0.41 9.76 61 SER B O 1
ATOM 2692 N N . GLY B 1 62 ? 7.966 34.848 8.907 1.00 10.43 62 GLY B N 1
ATOM 2693 C CA . GLY B 1 62 ? 7.002 35.149 7.868 1.00 9.61 62 GLY B CA 1
ATOM 2694 C C . GLY B 1 62 ? 5.736 34.336 8.051 1.00 9.98 62 GLY B C 1
ATOM 2695 O O . GLY B 1 62 ? 5.406 33.957 9.190 1.00 11.35 62 GLY B O 1
ATOM 2700 N N . THR B 1 63 ? 4.996 34.129 6.973 1.00 9.24 63 THR B N 1
ATOM 2701 C CA . THR B 1 63 ? 3.649 33.608 7.095 1.00 10.67 63 THR B CA 1
ATOM 2702 C C . THR B 1 63 ? 3.311 32.443 6.187 1.00 9.17 63 THR B C 1
ATOM 2703 O O . THR B 1 63 ? 3.754 32.396 5.030 1.00 9.34 63 THR B O 1
ATOM 2714 N N . ASN B 1 64 ? 2.483 31.536 6.700 1.00 9.22 64 ASN B N 1
ATOM 2715 C CA . ASN B 1 64 ? 1.875 30.491 5.923 1.00 10.15 64 ASN B CA 1
ATOM 2716 C C . ASN B 1 64 ? 2.841 29.553 5.238 1.00 9.58 64 ASN B C 1
ATOM 2717 O O . ASN B 1 64 ? 2.538 28.976 4.192 1.00 11.15 64 ASN B O 1
ATOM 2728 N N . HIS B 1 65 ? 3.978 29.309 5.869 1.00 9.09 65 HIS B N 1
ATOM 2729 C CA . HIS B 1 65 ? 4.904 28.312 5.373 1.00 9.10 65 HIS B CA 1
ATOM 2730 C C . HIS B 1 65 ? 4.528 26.911 5.819 1.00 8.60 65 HIS B C 1
ATOM 2731 O O . HIS B 1 65 ? 3.850 26.726 6.836 1.00 9.58 65 HIS B O 1
ATOM 2745 N N . ILE B 1 66 ? 5.001 25.924 5.071 1.00 8.66 66 ILE B N 1
ATOM 2746 C CA . ILE B 1 66 ? 5.002 24.519 5.493 1.00 8.56 66 ILE B CA 1
ATOM 2747 C C . ILE B 1 66 ? 6.436 24.057 5.399 1.00 9.23 66 ILE B C 1
ATOM 2748 O O . ILE B 1 66 ? 7.019 24.084 4.302 1.00 10.16 66 ILE B O 1
ATOM 2764 N N . VAL B 1 67 ? 7.022 23.678 6.536 1.00 8.95 67 VAL B N 1
ATOM 2765 C CA . VAL B 1 67 ? 8.440 23.325 6.598 1.00 9.02 67 VAL B CA 1
ATOM 2766 C C . VAL B 1 67 ? 8.572 21.998 7.304 1.00 8.87 67 VAL B C 1
ATOM 2767 O O . VAL B 1 67 ? 8.048 21.826 8.433 1.00 9.56 67 VAL B O 1
ATOM 2780 N N . THR B 1 68 ? 9.256 21.033 6.676 1.00 8.32 68 THR B N 1
ATOM 2781 C CA . THR B 1 68 ? 9.412 19.708 7.240 1.00 8.91 68 THR B CA 1
ATOM 2782 C C . THR B 1 68 ? 10.866 19.279 7.160 1.00 9.21 68 THR B C 1
ATOM 2783 O O . THR B 1 68 ? 11.678 19.905 6.520 1.00 9.70 68 THR B O 1
ATOM 2794 N N . ASP B 1 69 ? 11.150 18.166 7.830 1.00 8.64 69 ASP B N 1
ATOM 2795 C CA . ASP B 1 69 ? 12.447 17.465 7.832 1.00 8.61 69 ASP B CA 1
ATOM 2796 C C . ASP B 1 69 ? 13.499 18.177 8.674 1.00 8.39 69 ASP B C 1
ATOM 2797 O O . ASP B 1 69 ? 13.243 18.275 9.859 1.00 9.22 69 ASP B O 1
ATOM 2806 N N . ASN B 1 70 ? 14.646 18.638 8.157 1.00 8.18 70 ASN B N 1
ATOM 2807 C CA . ASN B 1 70 ? 15.651 19.146 9.071 1.00 9.94 70 ASN B CA 1
ATOM 2808 C C . ASN B 1 70 ? 16.439 20.357 8.573 1.00 9.96 70 ASN B C 1
ATOM 2809 O O . ASN B 1 70 ? 16.894 20.430 7.429 1.00 10.07 70 ASN B O 1
ATOM 2820 N N . ASN B 1 71 ? 16.626 21.301 9.484 1.00 8.63 71 ASN B N 1
ATOM 2821 C CA . ASN B 1 71 ? 17.609 22.368 9.355 1.00 8.81 71 ASN B CA 1
ATOM 2822 C C . ASN B 1 71 ? 17.324 23.287 8.170 1.00 9.95 71 ASN B C 1
ATOM 2823 O O . ASN B 1 71 ? 18.230 23.706 7.449 1.00 9.90 71 ASN B O 1
ATOM 2834 N N . ASN B 1 72 ? 16.065 23.640 7.983 1.00 7.85 72 ASN B N 1
ATOM 2835 C CA . ASN B 1 72 ? 15.680 24.588 6.945 1.00 8.09 72 ASN B CA 1
ATOM 2836 C C . ASN B 1 72 ? 15.475 25.965 7.533 1.00 8.17 72 ASN B C 1
ATOM 2837 O O . ASN B 1 72 ? 14.896 26.123 8.622 1.00 10.07 72 ASN B O 1
ATOM 2848 N N A ASN B 1 73 ? 15.978 26.955 6.815 0.59 7.15 73 ASN B N 1
ATOM 2849 N N B ASN B 1 73 ? 15.920 26.953 6.769 0.41 7.09 73 ASN B N 1
ATOM 2850 C CA A ASN B 1 73 ? 15.877 28.368 7.186 0.59 8.31 73 ASN B CA 1
ATOM 2851 C CA B ASN B 1 73 ? 15.940 28.375 7.127 0.41 8.50 73 ASN B CA 1
ATOM 2852 C C A ASN B 1 73 ? 14.984 29.026 6.148 0.59 7.46 73 ASN B C 1
ATOM 2853 C C B ASN B 1 73 ? 14.999 29.058 6.133 0.41 7.44 73 ASN B C 1
ATOM 2854 O O A ASN B 1 73 ? 15.334 29.080 4.966 0.59 8.33 73 ASN B O 1
ATOM 2855 O O B ASN B 1 73 ? 15.336 29.166 4.950 0.41 8.51 73 ASN B O 1
ATOM 2876 N N . VAL B 1 74 ? 13.807 29.444 6.596 1.00 7.80 74 VAL B N 1
ATOM 2877 C CA . VAL B 1 74 ? 12.716 29.831 5.701 1.00 8.29 74 VAL B CA 1
ATOM 2878 C C . VAL B 1 74 ? 12.149 31.166 6.155 1.00 9.16 74 VAL B C 1
ATOM 2879 O O . VAL B 1 74 ? 11.813 31.324 7.328 1.00 10.89 74 VAL B O 1
ATOM 2892 N N . SER B 1 75 ? 12.039 32.106 5.222 1.00 8.15 75 SER B N 1
ATOM 2893 C CA . SER B 1 75 ? 11.421 33.405 5.486 1.00 9.72 75 SER B CA 1
ATOM 2894 C C . SER B 1 75 ? 10.509 33.743 4.312 1.00 9.10 75 SER B C 1
ATOM 2895 O O . SER B 1 75 ? 10.427 33.022 3.325 1.00 10.06 75 SER B O 1
ATOM 2903 N N . GLY B 1 76 ? 9.818 34.879 4.437 1.00 10.46 76 GLY B N 1
ATOM 2904 C CA . GLY B 1 76 ? 8.944 35.344 3.363 1.00 10.53 76 GLY B CA 1
ATOM 2905 C C . GLY B 1 76 ? 7.527 34.877 3.592 1.00 8.61 76 GLY B C 1
ATOM 2906 O O . GLY B 1 76 ? 7.008 34.990 4.693 1.00 10.97 76 GLY B O 1
ATOM 2910 N N . ASN B 1 77 ? 6.902 34.376 2.556 1.00 9.83 77 ASN B N 1
ATOM 2911 C CA . ASN B 1 77 ? 5.550 33.897 2.691 1.00 9.43 77 ASN B CA 1
ATOM 2912 C C . ASN B 1 77 ? 5.239 32.697 1.798 1.00 9.85 77 ASN B C 1
ATOM 2913 O O . ASN B 1 77 ? 5.725 32.606 0.657 1.00 11.10 77 ASN B O 1
ATOM 2924 N N . ASP B 1 78 ? 4.425 31.778 2.303 1.00 9.10 78 ASP B N 1
ATOM 2925 C CA . ASP B 1 78 ? 3.863 30.709 1.526 1.00 10.11 78 ASP B CA 1
ATOM 2926 C C . ASP B 1 78 ? 4.887 29.790 0.857 1.00 10.13 78 ASP B C 1
ATOM 2927 O O . ASP B 1 78 ? 4.681 29.312 -0.246 1.00 11.23 78 ASP B O 1
ATOM 2936 N N . ASN B 1 79 ? 5.996 29.538 1.534 1.00 9.34 79 ASN B N 1
ATOM 2937 C CA . ASN B 1 79 ? 6.996 28.606 1.015 1.00 8.04 79 ASN B CA 1
ATOM 2938 C C . ASN B 1 79 ? 6.749 27.214 1.554 1.00 9.86 79 ASN B C 1
ATOM 2939 O O . ASN B 1 79 ? 6.401 27.063 2.743 1.00 11.20 79 ASN B O 1
ATOM 2950 N N . ASN B 1 80 ? 6.922 26.206 0.710 1.00 8.83 80 ASN B N 1
ATOM 2951 C CA . ASN B 1 80 ? 6.734 24.819 1.069 1.00 9.81 80 ASN B CA 1
ATOM 2952 C C . ASN B 1 80 ? 8.080 24.133 0.947 1.00 8.32 80 ASN B C 1
ATOM 2953 O O . ASN B 1 80 ? 8.608 23.981 -0.171 1.00 9.31 80 ASN B O 1
ATOM 2964 N N . VAL B 1 81 ? 8.693 23.822 2.086 1.00 8.64 81 VAL B N 1
ATOM 2965 C CA . VAL B 1 81 ? 10.106 23.453 2.121 1.00 8.85 81 VAL B CA 1
ATOM 2966 C C . VAL B 1 81 ? 10.251 22.112 2.824 1.00 9.04 81 VAL B C 1
ATOM 2967 O O . VAL B 1 81 ? 9.846 21.957 3.990 1.00 9.73 81 VAL B O 1
ATOM 2980 N N . SER B 1 82 ? 10.860 21.155 2.141 1.00 8.69 82 SER B N 1
ATOM 2981 C CA . SER B 1 82 ? 11.094 19.829 2.707 1.00 9.37 82 SER B CA 1
ATOM 2982 C C . SER B 1 82 ? 12.513 19.422 2.362 1.00 9.05 82 SER B C 1
ATOM 2983 O O . SER B 1 82 ? 13.211 20.070 1.553 1.00 9.26 82 SER B O 1
ATOM 2991 N N . GLY B 1 83 ? 12.954 18.320 2.940 1.00 10.49 83 GLY B N 1
ATOM 2992 C CA . GLY B 1 83 ? 14.346 17.922 2.819 1.00 9.84 83 GLY B CA 1
ATOM 2993 C C . GLY B 1 83 ? 15.242 18.696 3.777 1.00 8.78 83 GLY B C 1
ATOM 2994 O O . GLY B 1 83 ? 14.785 19.110 4.876 1.00 9.85 83 GLY B O 1
ATOM 2998 N N . SER B 1 84 ? 16.513 18.863 3.428 1.00 8.57 84 SER B N 1
ATOM 2999 C CA . SER B 1 84 ? 17.525 19.264 4.409 1.00 10.31 84 SER B CA 1
ATOM 3000 C C . SER B 1 84 ? 18.342 20.479 4.005 1.00 8.74 84 SER B C 1
ATOM 3001 O O . SER B 1 84 ? 18.774 20.574 2.860 1.00 9.66 84 SER B O 1
ATOM 3009 N N . PHE B 1 85 ? 18.589 21.369 4.958 1.00 8.54 85 PHE B N 1
ATOM 3010 C CA . PHE B 1 85 ? 19.582 22.426 4.852 1.00 9.22 85 PHE B CA 1
ATOM 3011 C C . PHE B 1 85 ? 19.300 23.458 3.779 1.00 9.65 85 PHE B C 1
ATOM 3012 O O . PHE B 1 85 ? 20.224 24.033 3.176 1.00 10.63 85 PHE B O 1
ATOM 3029 N N . HIS B 1 86 ? 18.025 23.752 3.546 1.00 8.57 86 HIS B N 1
ATOM 3030 C CA . HIS B 1 86 ? 17.685 24.784 2.576 1.00 8.28 86 HIS B CA 1
ATOM 3031 C C . HIS B 1 86 ? 17.668 26.166 3.180 1.00 8.58 86 HIS B C 1
ATOM 3032 O O . HIS B 1 86 ? 17.473 26.323 4.374 1.00 9.55 86 HIS B O 1
ATOM 3046 N N . THR B 1 87 ? 17.809 27.159 2.315 1.00 8.48 87 THR B N 1
ATOM 3047 C CA . THR B 1 87 ? 17.654 28.552 2.690 1.00 10.41 87 THR B CA 1
ATOM 3048 C C . THR B 1 87 ? 16.710 29.164 1.679 1.00 8.95 87 THR B C 1
ATOM 3049 O O . THR B 1 87 ? 17.042 29.272 0.487 1.00 9.73 87 THR B O 1
ATOM 3060 N N . VAL B 1 88 ? 15.500 29.479 2.126 1.00 8.44 88 VAL B N 1
ATOM 3061 C CA . VAL B 1 88 ? 14.419 29.851 1.220 1.00 8.55 88 VAL B CA 1
ATOM 3062 C C . VAL B 1 88 ? 13.785 31.144 1.703 1.00 9.09 88 VAL B C 1
ATOM 3063 O O . VAL B 1 88 ? 13.452 31.283 2.884 1.00 9.41 88 VAL B O 1
ATOM 3076 N N . SER B 1 89 ? 13.634 32.094 0.792 1.00 9.53 89 SER B N 1
ATOM 3077 C CA . SER B 1 89 ? 12.980 33.362 1.086 1.00 10.84 89 SER B CA 1
ATOM 3078 C C . SER B 1 89 ? 12.037 33.665 -0.076 1.00 10.08 89 SER B C 1
ATOM 3079 O O . SER B 1 89 ? 11.779 32.799 -0.911 1.00 11.68 89 SER B O 1
ATOM 3087 N N . GLY B 1 90 ? 11.524 34.880 -0.153 1.00 11.80 90 GLY B N 1
ATOM 3088 C CA . GLY B 1 90 ? 10.537 35.205 -1.169 1.00 12.18 90 GLY B CA 1
ATOM 3089 C C . GLY B 1 90 ? 9.194 34.557 -0.906 1.00 9.75 90 GLY B C 1
ATOM 3090 O O . GLY B 1 90 ? 8.828 34.300 0.240 1.00 11.46 90 GLY B O 1
ATOM 3094 N N . GLY B 1 91 ? 8.449 34.288 -1.963 1.00 11.11 91 GLY B N 1
ATOM 3095 C CA . GLY B 1 91 ? 7.091 33.829 -1.825 1.00 12.75 91 GLY B CA 1
ATOM 3096 C C . GLY B 1 91 ? 6.727 32.684 -2.730 1.00 9.99 91 GLY B C 1
ATOM 3097 O O . GLY B 1 91 ? 7.145 32.629 -3.887 1.00 11.20 91 GLY B O 1
ATOM 3101 N N . HIS B 1 92 ? 5.943 31.733 -2.233 1.00 9.14 92 HIS B N 1
ATOM 3102 C CA . HIS B 1 92 ? 5.339 30.697 -3.048 1.00 10.87 92 HIS B CA 1
ATOM 3103 C C . HIS B 1 92 ? 6.322 29.787 -3.755 1.00 11.98 92 HIS B C 1
ATOM 3104 O O . HIS B 1 92 ? 6.056 29.264 -4.858 1.00 12.73 92 HIS B O 1
ATOM 3118 N N . ASN B 1 93 ? 7.416 29.517 -3.069 1.00 10.09 93 ASN B N 1
ATOM 3119 C CA . ASN B 1 93 ? 8.424 28.601 -3.555 1.00 10.11 93 ASN B CA 1
ATOM 3120 C C . ASN B 1 93 ? 8.252 27.218 -2.992 1.00 9.57 93 ASN B C 1
ATOM 3121 O O . ASN B 1 93 ? 7.895 27.089 -1.794 1.00 11.39 93 ASN B O 1
ATOM 3132 N N . THR B 1 94 ? 8.434 26.196 -3.809 1.00 9.65 94 THR B N 1
ATOM 3133 C CA . THR B 1 94 ? 8.329 24.817 -3.386 1.00 9.36 94 THR B CA 1
ATOM 3134 C C . THR B 1 94 ? 9.700 24.199 -3.536 1.00 10.32 94 THR B C 1
ATOM 3135 O O . THR B 1 94 ? 10.217 24.133 -4.660 1.00 11.61 94 THR B O 1
ATOM 3146 N N . VAL B 1 95 ? 10.330 23.819 -2.430 1.00 9.01 95 VAL B N 1
ATOM 3147 C CA . VAL B 1 95 ? 11.736 23.425 -2.403 1.00 8.01 95 VAL B CA 1
ATOM 3148 C C . VAL B 1 95 ? 11.854 22.072 -1.720 1.00 10.24 95 VAL B C 1
ATOM 3149 O O . VAL B 1 95 ? 11.273 21.852 -0.645 1.00 10.32 95 VAL B O 1
ATOM 3162 N N . SER B 1 96 ? 12.577 21.157 -2.338 1.00 9.29 96 SER B N 1
ATOM 3163 C CA . SER B 1 96 ? 12.839 19.858 -1.761 1.00 10.40 96 SER B CA 1
ATOM 3164 C C . SER B 1 96 ? 14.271 19.505 -2.118 1.00 9.92 96 SER B C 1
ATOM 3165 O O . SER B 1 96 ? 14.936 20.204 -2.866 1.00 11.98 96 SER B O 1
ATOM 3173 N N . GLY B 1 97 ? 14.739 18.390 -1.580 1.00 9.40 97 GLY B N 1
ATOM 3174 C CA . GLY B 1 97 ? 16.086 17.899 -1.795 1.00 9.42 97 GLY B CA 1
ATOM 3175 C C . GLY B 1 97 ? 17.034 18.344 -0.698 1.00 8.98 97 GLY B C 1
ATOM 3176 O O . GLY B 1 97 ? 16.687 18.243 0.483 1.00 9.72 97 GLY B O 1
ATOM 3180 N N . SER B 1 98 ? 18.216 18.811 -1.050 1.00 8.17 98 SER B N 1
ATOM 3181 C CA . SER B 1 98 ? 19.222 19.195 -0.082 1.00 8.38 98 SER B CA 1
ATOM 3182 C C . SER B 1 98 ? 19.998 20.440 -0.428 1.00 9.01 98 SER B C 1
ATOM 3183 O O . SER B 1 98 ? 20.456 20.583 -1.573 1.00 9.05 98 SER B O 1
ATOM 3191 N N A ASN B 1 99 ? 20.182 21.333 0.535 0.45 9.40 99 ASN B N 1
ATOM 3192 N N B ASN B 1 99 ? 20.159 21.337 0.536 0.55 9.38 99 ASN B N 1
ATOM 3193 C CA A ASN B 1 99 ? 21.097 22.460 0.376 0.45 9.35 99 ASN B CA 1
ATOM 3194 C CA B ASN B 1 99 ? 21.075 22.474 0.426 0.55 9.36 99 ASN B CA 1
ATOM 3195 C C A ASN B 1 99 ? 20.757 23.343 -0.814 0.45 9.65 99 ASN B C 1
ATOM 3196 C C B ASN B 1 99 ? 20.768 23.432 -0.716 0.55 9.51 99 ASN B C 1
ATOM 3197 O O A ASN B 1 99 ? 21.635 23.740 -1.572 0.45 11.14 99 ASN B O 1
ATOM 3198 O O B ASN B 1 99 ? 21.690 23.985 -1.336 0.55 10.29 99 ASN B O 1
ATOM 3219 N N . ASN B 1 100 ? 19.484 23.668 -0.989 1.00 9.24 100 ASN B N 1
ATOM 3220 C CA . ASN B 1 100 ? 19.093 24.628 -2.034 1.00 9.66 100 ASN B CA 1
ATOM 3221 C C . ASN B 1 100 ? 18.902 26.010 -1.441 1.00 10.03 100 ASN B C 1
ATOM 3222 O O . ASN B 1 100 ? 18.421 26.141 -0.322 1.00 11.64 100 ASN B O 1
ATOM 3234 N N . THR B 1 101 ? 19.261 27.024 -2.212 1.00 9.75 101 THR B N 1
ATOM 3235 C CA . THR B 1 101 ? 19.085 28.415 -1.844 1.00 11.41 101 THR B CA 1
ATOM 3236 C C . THR B 1 101 ? 18.135 28.989 -2.879 1.00 8.99 101 THR B C 1
ATOM 3237 O O . THR B 1 101 ? 18.428 28.990 -4.080 1.00 11.22 101 THR B O 1
ATOM 3248 N N . VAL B 1 102 ? 16.985 29.457 -2.421 1.00 9.45 102 VAL B N 1
ATOM 3249 C CA . VAL B 1 102 ? 15.904 29.847 -3.326 1.00 10.03 102 VAL B CA 1
ATOM 3250 C C . VAL B 1 102 ? 15.264 31.139 -2.832 1.00 11.65 102 VAL B C 1
ATOM 3251 O O . VAL B 1 102 ? 14.907 31.260 -1.656 1.00 11.91 102 VAL B O 1
ATOM 3264 N N . SER B 1 103 ? 15.052 32.083 -3.751 1.00 10.77 103 SER B N 1
ATOM 3265 C CA . SER B 1 103 ? 14.356 33.321 -3.465 1.00 12.19 103 SER B CA 1
ATOM 3266 C C . SER B 1 103 ? 13.543 33.691 -4.708 1.00 11.36 103 SER B C 1
ATOM 3267 O O . SER B 1 103 ? 13.417 32.911 -5.641 1.00 14.83 103 SER B O 1
ATOM 3275 N N . GLY B 1 104 ? 12.942 34.874 -4.689 1.00 13.87 104 GLY B N 1
ATOM 3276 C CA . GLY B 1 104 ? 11.991 35.216 -5.727 1.00 16.07 104 GLY B CA 1
ATOM 3277 C C . GLY B 1 104 ? 10.674 34.536 -5.456 1.00 11.75 104 GLY B C 1
ATOM 3278 O O . GLY B 1 104 ? 10.384 34.195 -4.314 1.00 14.07 104 GLY B O 1
ATOM 3282 N N A SER B 1 105 ? 9.871 34.348 -6.501 0.63 11.80 105 SER B N 1
ATOM 3283 N N B SER B 1 105 ? 9.855 34.350 -6.482 0.37 11.93 105 SER B N 1
ATOM 3284 C CA A SER B 1 105 ? 8.519 33.828 -6.338 0.63 12.86 105 SER B CA 1
ATOM 3285 C CA B SER B 1 105 ? 8.545 33.762 -6.260 0.37 13.08 105 SER B CA 1
ATOM 3286 C C A SER B 1 105 ? 8.190 32.694 -7.294 0.63 12.80 105 SER B C 1
ATOM 3287 C C B SER B 1 105 ? 8.196 32.693 -7.273 0.37 12.76 105 SER B C 1
ATOM 3288 O O A SER B 1 105 ? 8.648 32.669 -8.460 0.63 13.61 105 SER B O 1
ATOM 3289 O O B SER B 1 105 ? 8.648 32.712 -8.432 0.37 13.89 105 SER B O 1
ATOM 3304 N N . ASN B 1 106 ? 7.380 31.751 -6.816 1.00 11.60 106 ASN B N 1
ATOM 3305 C CA . ASN B 1 106 ? 6.769 30.724 -7.641 1.00 11.74 106 ASN B CA 1
ATOM 3306 C C . ASN B 1 106 ? 7.765 29.778 -8.305 1.00 13.75 106 ASN B C 1
ATOM 3307 O O . ASN B 1 106 ? 7.518 29.206 -9.372 1.00 15.48 106 ASN B O 1
ATOM 3318 N N . HIS B 1 107 ? 8.870 29.536 -7.607 1.00 11.48 107 HIS B N 1
ATOM 3319 C CA . HIS B 1 107 ? 9.850 28.573 -8.071 1.00 10.93 107 HIS B CA 1
ATOM 3320 C C . HIS B 1 107 ? 9.655 27.213 -7.504 1.00 12.75 107 HIS B C 1
ATOM 3321 O O . HIS B 1 107 ? 9.352 27.100 -6.314 1.00 14.56 107 HIS B O 1
ATOM 3335 N N . VAL B 1 108 ? 9.850 26.184 -8.302 1.00 13.77 108 VAL B N 1
ATOM 3336 C CA . VAL B 1 108 ? 9.800 24.796 -7.860 1.00 13.57 108 VAL B CA 1
ATOM 3337 C C . VAL B 1 108 ? 11.205 24.273 -8.071 1.00 13.83 108 VAL B C 1
ATOM 3338 O O . VAL B 1 108 ? 11.729 24.267 -9.209 1.00 13.95 108 VAL B O 1
ATOM 3351 N N . VAL B 1 109 ? 11.829 23.872 -6.976 1.00 11.52 109 VAL B N 1
ATOM 3352 C CA . VAL B 1 109 ? 13.232 23.524 -6.939 1.00 10.52 109 VAL B CA 1
ATOM 3353 C C . VAL B 1 109 ? 13.386 22.218 -6.192 1.00 11.60 109 VAL B C 1
ATOM 3354 O O . VAL B 1 109 ? 13.015 22.109 -5.026 1.00 12.49 109 VAL B O 1
ATOM 3367 N N A SER B 1 110 ? 13.937 21.224 -6.869 0.63 12.48 110 SER B N 1
ATOM 3368 N N B SER B 1 110 ? 13.899 21.226 -6.895 0.37 12.76 110 SER B N 1
ATOM 3369 C CA A SER B 1 110 ? 14.215 19.924 -6.320 0.63 13.68 110 SER B CA 1
ATOM 3370 C CA B SER B 1 110 ? 14.259 19.968 -6.315 0.37 13.78 110 SER B CA 1
ATOM 3371 C C A SER B 1 110 ? 15.640 19.643 -6.767 0.63 17.62 110 SER B C 1
ATOM 3372 C C B SER B 1 110 ? 15.759 19.849 -6.544 0.37 12.06 110 SER B C 1
ATOM 3373 O O A SER B 1 110 ? 16.082 20.152 -7.806 0.63 26.07 110 SER B O 1
ATOM 3374 O O B SER B 1 110 ? 16.395 20.723 -7.129 0.37 13.70 110 SER B O 1
ATOM 3389 N N . GLY B 1 111 ? 16.334 18.788 -6.048 1.00 19.16 111 GLY B N 1
ATOM 3390 C CA . GLY B 1 111 ? 17.727 18.526 -6.343 1.00 15.04 111 GLY B CA 1
ATOM 3391 C C . GLY B 1 111 ? 18.616 19.017 -5.233 1.00 10.88 111 GLY B C 1
ATOM 3392 O O . GLY B 1 111 ? 18.150 19.137 -4.069 1.00 10.65 111 GLY B O 1
ATOM 3396 N N . SER B 1 112 ? 19.887 19.230 -5.529 1.00 10.16 112 SER B N 1
ATOM 3397 C CA . SER B 1 112 ? 20.904 19.492 -4.540 1.00 9.75 112 SER B CA 1
ATOM 3398 C C . SER B 1 112 ? 21.788 20.664 -4.877 1.00 13.06 112 SER B C 1
ATOM 3399 O O . SER B 1 112 ? 22.239 20.779 -6.026 1.00 13.62 112 SER B O 1
ATOM 3407 N N . ASN B 1 113 ? 22.100 21.484 -3.886 1.00 10.01 113 ASN B N 1
ATOM 3408 C CA . ASN B 1 113 ? 23.055 22.589 -4.014 1.00 12.23 113 ASN B CA 1
ATOM 3409 C C . ASN B 1 113 ? 22.666 23.614 -5.061 1.00 13.27 113 ASN B C 1
ATOM 3410 O O . ASN B 1 113 ? 23.545 24.240 -5.662 1.00 16.75 113 ASN B O 1
ATOM 3421 N N . LYS B 1 114 ? 21.375 23.772 -5.338 1.00 11.83 114 LYS B N 1
ATOM 3422 C CA . LYS B 1 114 ? 20.940 24.690 -6.368 1.00 12.81 114 LYS B CA 1
ATOM 3423 C C . LYS B 1 114 ? 20.757 26.079 -5.820 1.00 12.64 114 LYS B C 1
ATOM 3424 O O . LYS B 1 114 ? 20.434 26.253 -4.665 1.00 13.20 114 LYS B O 1
ATOM 3443 N N . VAL B 1 115 ? 20.977 27.076 -6.675 1.00 14.73 115 VAL B N 1
ATOM 3444 C CA . VAL B 1 115 ? 20.772 28.471 -6.342 1.00 13.89 115 VAL B CA 1
ATOM 3445 C C . VAL B 1 115 ? 19.817 29.014 -7.381 1.00 13.94 115 VAL B C 1
ATOM 3446 O O . VAL B 1 115 ? 20.130 29.038 -8.575 1.00 16.87 115 VAL B O 1
ATOM 3459 N N . VAL B 1 116 ? 18.624 29.414 -6.940 1.00 11.96 116 VAL B N 1
ATOM 3460 C CA . VAL B 1 116 ? 17.552 29.850 -7.813 1.00 12.26 116 VAL B CA 1
ATOM 3461 C C . VAL B 1 116 ? 17.003 31.149 -7.277 1.00 14.63 116 VAL B C 1
ATOM 3462 O O . VAL B 1 116 ? 16.421 31.177 -6.193 1.00 13.81 116 VAL B O 1
ATOM 3475 N N . THR B 1 117 ? 17.166 32.248 -8.018 1.00 17.12 117 THR B N 1
ATOM 3476 C CA . THR B 1 117 ? 16.848 33.569 -7.515 1.00 21.13 117 THR B CA 1
ATOM 3477 C C . THR B 1 117 ? 16.211 34.439 -8.622 1.00 34.05 117 THR B C 1
ATOM 3478 O O . THR B 1 117 ? 16.429 34.164 -9.795 1.00 37.24 117 THR B O 1
ATOM 3489 N N . ASP B 1 118 ? 15.407 35.441 -8.235 1.00 36.32 118 ASP B N 1
ATOM 3490 C CA . ASP B 1 118 ? 14.807 36.407 -9.185 1.00 52.16 118 ASP B CA 1
ATOM 3491 C C . ASP B 1 118 ? 15.773 37.531 -9.553 1.00 53.44 118 ASP B C 1
ATOM 3492 O O . ASP B 1 118 ? 16.781 37.747 -8.875 1.00 51.78 118 ASP B O 1
#

Solvent-accessible surface area: 9209 Å² total; per-residue (Å²): 132,35,86,81,72,65,59,92,13,63,28,83,54,32,39,128,0,73,1,38,31,51,24,0,5,0,8,39,8,52,79,1,51,1,49,23,36,66,0,2,0,13,66,7,57,68,1,56,0,52,27,37,63,0,22,0,27,20,45,65,1,88,0,46,68,53,44,1,32,2,40,32,50,47,2,64,0,34,19,22,117,1,35,2,41,26,11,102,1,62,2,40,30,41,82,1,24,2,35,14,47,112,41,128,9,67,36,54,105,89,67,42,60,135,140,41,79,80,70,68,56,97,21,60,23,74,47,33,40,113,1,71,1,36,28,52,28,0,6,0,6,39,8,53,63,1,50,2,52,26,36,57,0,3,0,13,64,7,55,70,1,58,1,54,25,32,68,0,21,0,28,20,48,76,1,81,0,38,72,43,43,1,35,2,32,32,54,52,2,61,1,33,20,31,111,2,39,1,33,28,5,94,0,62,1,41,30,42,74,1,35,1,24,15,56,110,42,124,7,64,31,66,111,94,68,42,48,133

InterPro domains:
  IPR001611 Leucine-rich repeat [PF00560] (96-116)
  IPR011049 Serralysin-like metalloprotease, C-terminal [G3DSA:2.150.10.10] (136-254)
  IPR011049 Serralysin-like metalloprotease, C-terminal [SSF101967] (142-251)
  IPR013210 Leucine-rich repeat-containing N-terminal, plant-type [PF08263] (29-67)
  IPR032675 Leucine-rich repeat domain superfamily [G3DSA:3.80.10.10] (24-87)
  IPR048518 Ice-binding protein, beta roll [PF21300] (143-239)
  IPR051848 Polygalacturonase-Inhibiting Protein [PTHR48059] (7-116)

Foldseek 3Di:
DEAEEEECEEECEEDPEYEEYYCEYEDAEYNEYEYEENAYEDAEYDEYYEAHCEYEYYYCEYYYHYDEYEYAYHEYEEDHQEDEYDEDEYEYEENEYYYHHDHYYYYYDHYYYD/DEAEDEECEEECEEECEYEEYYCEYEDYEYNEYEEEYNEYEDAEYNEYYYEEQEYEYYYDEYEYHDNEYEYDYDEYEYDEQEYEYAEDEYEYDENEYEYHHNHYYYYYNHYYYD

Radius of gyration: 16.22 Å; Cα contacts (8 Å, |Δi|>4): 946; chains: 2; bounding box: 40×30×43 Å

Secondary structure (DSSP, 8-state):
--EEEEES-EEEE-SS-EEEEES-EEEE-SS-EEEEES-EEEEEES-EEEEES-EEEEES-EE-SB--EE-SBS-EE-SBS-EE-SBS-EE-SBS-EE-SBS-EE-SBS-EE--/--EEEEES-EEEE-SS-EEEEES-EEEE-SS-EEEEES-EEEEEES-EEEEES-EEEEES-EE-SB--EE-SBS-EE-SBS-EE-SBS-EE-SBS-EE-SBS-EE-SBS-EE--

CATH classification: 2.150.10.10

Sequence (228 aa):
PNTISGSSNNTTVRRSGSKNVLLAGNDNTVIISGDNNSSVSSGSSNNTVVSGNDDNTVTTGSSNHVVSGTNHIVTTDNNNNNVSGNNDNNVSGSFHTTVSGGHNTVSGSSNNTVSGSNHVVSGSNKVVTDPNTISSGSSNNNTTVRRSGSSKNVLLAGNDNTTVISGDNNNSSSVSSGSNNTVVSSGNDNTVTTGSSNHVVSSGTNHIVTDNNNNNVSGNDNNVSGSFHTVSGGHNTVSGSNNNTVSGSSNHVVSSGSNKVVTD